Protein AF-0000000076569871 (afdb_homodimer)

Foldseek 3Di:
DQVVVQVVVLVVPPALDQKTKGKDKFKFDPRHTFFADPDLVSLLVLCVVLAQHKIKMKMKMKMFGADSVPRHTDDIDIDMFMKMWGFYHDDSVVSSVLSVVVQLGRDGSRADCVPPSVVRTPDMDGQSVRNVIDRPVVVVVVVCVVVVVVVVVVVVPVVPPPD/DQVVVQVVVLVVPPQLDQKTKGKDKFKFDPRHTFAADPDLVSLLVLCVSLAQHKIKMKMKMKMFGADSVPRDTDDIDIDMFMKMWGFYHDDSVVSSVQSVVVQLGRDGSRADCVPPSVVRTPDMDGQSVRNVIDRVVVVVVVVCVVVVVVVVVVVVPVVPPPD

Radius of gyration: 24.51 Å; Cα contacts (8 Å, |Δi|>4): 609; chains: 2; bounding box: 49×98×51 Å

Solvent-accessible surface area (backbone atoms only — not comparable to full-atom values): 17259 Å² total; per-residue (Å²): 112,24,66,61,53,36,56,63,57,54,73,71,55,75,63,75,48,50,66,46,76,18,59,45,65,48,36,32,50,93,88,36,76,39,57,53,33,88,48,69,68,48,28,51,53,44,41,59,67,42,48,52,32,66,36,36,27,39,21,34,37,22,37,40,30,28,35,53,90,75,63,42,80,72,48,76,52,73,53,76,46,66,20,38,39,30,33,36,74,71,56,69,67,58,53,50,54,52,53,69,69,50,57,21,60,81,18,52,56,30,38,33,78,87,51,76,38,38,55,47,37,51,27,34,42,28,31,71,43,25,64,72,42,49,46,54,30,65,50,48,52,56,51,46,56,50,49,52,45,48,55,56,55,56,60,62,63,67,67,58,68,78,110,112,24,68,60,55,36,57,64,58,53,72,70,52,76,62,75,49,50,66,46,77,18,59,44,67,50,36,31,49,94,89,36,76,40,55,53,34,88,47,68,68,47,29,51,53,43,42,59,67,42,46,53,33,68,35,38,28,39,21,35,36,24,39,40,30,27,35,53,88,74,63,41,82,71,49,77,51,72,54,72,47,67,20,38,40,30,32,36,74,70,56,70,65,57,53,49,54,50,53,70,70,51,56,21,60,81,18,52,56,29,39,33,79,87,52,76,39,39,57,47,38,52,27,35,41,28,32,73,43,25,64,74,44,48,46,52,30,64,50,46,53,57,50,46,57,49,48,50,46,48,54,57,55,56,59,64,64,67,67,58,71,77,108

Organism: Mesocestoides corti (NCBI:txid53468)

pLDDT: mean 82.93, std 22.39, range [22.95, 98.75]

Sequence (326 aa):
MAKLKSEGALKRLCNPTDLVITADTIISFEGKIMGKPKHRANALATLYKLNGRKHDVFTGVGLAWLDPSTNNLLAYDSFVERTTVHMGKFDERLIEAYVNTEEPMGKAGSYDYQGIGMSLIERIEGDYFNALGLPVFRLCQYVCRRRCLSLVGHNNSSKRQLNMAKLKSEGALKRLCNPTDLVITADTIISFEGKIMGKPKHRANALATLYKLNGRKHDVFTGVGLAWLDPSTNNLLAYDSFVERTTVHMGKFDERLIEAYVNTEEPMGKAGSYDYQGIGMSLIERIEGDYFNALGLPVFRLCQYVCRRRCLSLVGHNNSSKRQLN

Nearest PDB structures (foldseek):
  6xi5-assembly1_B  TM=8.218E-01  e=7.754E-16  Homo sapiens
  4oo0-assembly1_B  TM=8.499E-01  e=1.803E-14  Burkholderia cenocepacia J2315
  2p5x-assembly2_B  TM=8.279E-01  e=8.767E-15  Homo sapiens
  4heb-assembly1_B  TM=8.616E-01  e=2.853E-14  Bacillus subtilis
  4p0e-assembly1_A  TM=8.771E-01  e=9.282E-14  Escherichia coli K-12

InterPro domains:
  IPR003697 Nucleoside triphosphate pyrophosphatase Maf-like protein [MF_00528] (1-148)
  IPR003697 Nucleoside triphosphate pyrophosphatase Maf-like protein [PF02545] (1-143)
  IPR003697 Nucleoside triphosphate pyrophosphatase Maf-like protein [PIRSF006305] (3-144)
  IPR003697 Nucleoside triphosphate pyrophosphatase Maf-like protein [PTHR43213] (9-142)
  IPR003697 Nucleoside triphosphate pyrophosphatase Maf-like protein [cd00555] (1-142)
  IPR029001 Inosine triphosphate pyrophosphatase-like [G3DSA:3.90.950.10] (1-145)
  IPR029001 Inosine triphosphate pyrophosphatase-like [SSF52972] (2-143)

Secondary structure (DSSP, 8-state):
-HHHHHHHHHHT--S--SEEEEEEEEEEETTEEE---SSHHHHHHHHHHHTT-EEEEEEEEEEEEE-TTT--EEEEEEEEEEEEEEEPP--HHHHHHHHHTTTTTT-GGGS-TTSGGGGGEEEEEE-HHHHHT--HHHHHHHHHHHHHHHHHHHHHHTTSTT-/-HHHHHHHHHHT--S--SEEEEEEEEEEETTEEE---SSHHHHHHHHHHHTT-EEEEEEEEEEEEE-TTT--EEEEEEEEEEEEEEEPP--HHHHHHHHHTTTTTT-GGGS-TTSGGGGGEEEEEE-HHHHHT--HHHHHHHHHHHHHHHHHHHHHHTTSTT-

Structure (mmCIF, N/CA/C/O backbone):
data_AF-0000000076569871-model_v1
#
loop_
_entity.id
_entity.type
_entity.pdbx_description
1 polymer 'Maf-like protein'
#
loop_
_atom_site.group_PDB
_atom_site.id
_atom_site.type_symbol
_atom_site.label_atom_id
_atom_site.label_alt_id
_atom_site.label_comp_id
_atom_site.label_asym_id
_atom_site.label_entity_id
_atom_site.label_seq_id
_atom_site.pdbx_PDB_ins_code
_atom_site.Cartn_x
_atom_site.Cartn_y
_atom_site.Cartn_z
_atom_site.occupancy
_atom_site.B_iso_or_equiv
_atom_site.auth_seq_id
_atom_site.auth_comp_id
_atom_site.auth_asym_id
_atom_site.auth_atom_id
_atom_site.pdbx_PDB_model_num
ATOM 1 N N . MET A 1 1 ? 17.266 9.195 16.328 1 26.33 1 MET A N 1
ATOM 2 C CA . MET A 1 1 ? 17.828 8.961 15.008 1 26.33 1 MET A CA 1
ATOM 3 C C . MET A 1 1 ? 17.203 9.906 13.984 1 26.33 1 MET A C 1
ATOM 5 O O . MET A 1 1 ? 17.891 10.375 13.07 1 26.33 1 MET A O 1
ATOM 9 N N . ALA A 1 2 ? 15.859 10.148 14.117 1 34.59 2 ALA A N 1
ATOM 10 C CA . ALA A 1 2 ? 15.203 11.086 13.211 1 34.59 2 ALA A CA 1
ATOM 11 C C . ALA A 1 2 ? 15.711 12.508 13.445 1 34.59 2 ALA A C 1
ATOM 13 O O . ALA A 1 2 ? 15.852 13.289 12.5 1 34.59 2 ALA A O 1
ATOM 14 N N . LYS A 1 3 ? 15.969 12.836 14.656 1 36.09 3 LYS A N 1
ATOM 15 C CA . LYS A 1 3 ? 16.469 14.172 14.969 1 36.09 3 LYS A CA 1
ATOM 16 C C . LYS A 1 3 ? 17.781 14.453 14.25 1 36.09 3 LYS A C 1
ATOM 18 O O . LYS A 1 3 ? 17.984 15.555 13.734 1 36.09 3 LYS A O 1
ATOM 23 N N . LEU A 1 4 ? 18.531 13.477 14.344 1 31.52 4 LEU A N 1
ATOM 24 C CA . LEU A 1 4 ? 19.891 13.703 13.875 1 31.52 4 LEU A CA 1
ATOM 25 C C . LEU A 1 4 ? 19.938 13.852 12.359 1 31.52 4 LEU A C 1
ATOM 27 O O . LEU A 1 4 ? 20.672 14.688 11.836 1 31.52 4 LEU A O 1
ATOM 31 N N . LYS A 1 5 ? 19.141 13.117 11.703 1 37.25 5 LYS A N 1
ATOM 32 C CA . LYS A 1 5 ? 19.219 13.227 10.25 1 37.25 5 LYS A CA 1
ATOM 33 C C . LYS A 1 5 ? 18.625 14.547 9.766 1 37.25 5 LYS A C 1
ATOM 35 O O . LYS A 1 5 ? 19.016 15.062 8.719 1 37.25 5 LYS A O 1
ATOM 40 N N . SER A 1 6 ? 17.844 15.172 10.539 1 39.94 6 SER A N 1
ATOM 41 C CA . SER A 1 6 ? 17.266 16.453 10.148 1 39.94 6 SER A CA 1
ATOM 42 C C . SER A 1 6 ? 18.328 17.562 10.156 1 39.94 6 SER A C 1
ATOM 44 O O . SER A 1 6 ? 18.281 18.469 9.328 1 39.94 6 SER A O 1
ATOM 46 N N . GLU A 1 7 ? 19.203 17.406 10.992 1 40.66 7 GLU A N 1
ATOM 47 C CA . GLU A 1 7 ? 20.188 18.484 11.062 1 40.66 7 GLU A CA 1
ATOM 48 C C . GLU A 1 7 ? 21.016 18.562 9.773 1 40.66 7 GLU A C 1
ATOM 50 O O . GLU A 1 7 ? 21.344 19.656 9.305 1 40.66 7 GLU A O 1
ATOM 55 N N . GLY A 1 8 ? 21.359 17.484 9.32 1 39.03 8 GLY A N 1
ATOM 56 C CA . GLY A 1 8 ? 22.203 17.5 8.133 1 39.03 8 GLY A CA 1
ATOM 57 C C . GLY A 1 8 ? 21.5 18.062 6.914 1 39.03 8 GLY A C 1
ATOM 58 O O . GLY A 1 8 ? 22.141 18.703 6.07 1 39.03 8 GLY A O 1
ATOM 59 N N . ALA A 1 9 ? 20.312 17.75 6.77 1 41.56 9 ALA A N 1
ATOM 60 C CA . ALA A 1 9 ? 19.562 18.266 5.625 1 41.56 9 ALA A CA 1
ATOM 61 C C . ALA A 1 9 ? 19.406 19.766 5.699 1 41.56 9 ALA A C 1
ATOM 63 O O . ALA A 1 9 ? 19.359 20.453 4.668 1 41.56 9 ALA A O 1
ATOM 64 N N . LEU A 1 10 ? 19.422 20.328 6.797 1 41.44 10 LEU A N 1
ATOM 65 C CA . LEU A 1 10 ? 19.266 21.766 6.977 1 41.44 10 LEU A CA 1
ATOM 66 C C . LEU A 1 10 ? 20.422 22.516 6.332 1 41.44 10 LEU A C 1
ATOM 68 O O . LEU A 1 10 ? 20.219 23.594 5.754 1 41.44 10 LEU A O 1
ATOM 72 N N . LYS A 1 11 ? 21.516 22.094 6.5 1 41.28 11 LYS A N 1
ATOM 73 C CA . LYS A 1 11 ? 22.609 22.922 6.02 1 41.28 11 LYS A CA 1
ATOM 74 C C . LYS A 1 11 ? 22.5 23.172 4.516 1 41.28 11 LYS A C 1
ATOM 76 O O . LYS A 1 11 ? 22.984 24.188 4.012 1 41.28 11 LYS A O 1
ATOM 81 N N . ARG A 1 12 ? 22.141 22.25 3.852 1 38.97 12 ARG A N 1
ATOM 82 C CA . ARG A 1 12 ? 22.281 22.438 2.41 1 38.97 12 ARG A CA 1
ATOM 83 C C . ARG A 1 12 ? 21.047 23.156 1.843 1 38.97 12 ARG A C 1
ATOM 85 O O . ARG A 1 12 ? 20.922 23.281 0.625 1 38.97 12 ARG A O 1
ATOM 92 N N . LEU A 1 13 ? 20.094 23.422 2.631 1 46.25 13 LEU A N 1
ATOM 93 C CA . LEU A 1 13 ? 18.859 24 2.092 1 46.25 13 LEU A CA 1
ATOM 94 C C . LEU A 1 13 ? 19.094 25.438 1.653 1 46.25 13 LEU A C 1
ATOM 96 O O . LEU A 1 13 ? 19.312 26.312 2.488 1 46.25 13 LEU A O 1
ATOM 100 N N . CYS A 1 14 ? 19.594 25.688 0.615 1 39.72 14 CYS A N 1
ATOM 101 C CA . CYS A 1 14 ? 19.797 27.031 0.06 1 39.72 14 CYS A CA 1
ATOM 102 C C . CYS A 1 14 ? 18.484 27.797 0.031 1 39.72 14 CYS A C 1
ATOM 104 O O . CYS A 1 14 ? 18.484 29.031 -0.008 1 39.72 14 CYS A O 1
ATOM 106 N N . ASN A 1 15 ? 17.406 27.328 -0.609 1 49.09 15 ASN A N 1
ATOM 107 C CA . ASN A 1 15 ? 16.219 28.156 -0.775 1 49.09 15 ASN A CA 1
ATOM 108 C C . ASN A 1 15 ? 15.367 28.172 0.493 1 49.09 15 ASN A C 1
ATOM 110 O O . ASN A 1 15 ? 15.438 27.25 1.309 1 49.09 15 ASN A O 1
ATOM 114 N N . PRO A 1 16 ? 14.781 29.359 0.893 1 53.22 16 PRO A N 1
ATOM 115 C CA . PRO A 1 16 ? 13.977 29.484 2.109 1 53.22 16 PRO A CA 1
ATOM 116 C C . PRO A 1 16 ? 13.102 28.266 2.373 1 53.22 16 PRO A C 1
ATOM 118 O O . PRO A 1 16 ? 12.312 27.875 1.51 1 53.22 16 PRO A O 1
ATOM 121 N N . THR A 1 17 ? 13.578 27.328 3.033 1 64.69 17 THR A N 1
ATOM 122 C CA . THR A 1 17 ? 12.883 26.109 3.418 1 64.69 17 THR A CA 1
ATOM 123 C C . THR A 1 17 ? 12.094 26.328 4.711 1 64.69 17 THR A C 1
ATOM 125 O O . THR A 1 17 ? 12.641 26.828 5.695 1 64.69 17 THR A O 1
ATOM 128 N N . ASP A 1 18 ? 10.812 26.172 4.734 1 83.75 18 ASP A N 1
ATOM 129 C CA . ASP A 1 18 ? 10.008 26.391 5.934 1 83.75 18 ASP A CA 1
ATOM 130 C C . ASP A 1 18 ? 9.805 25.078 6.695 1 83.75 18 ASP A C 1
ATOM 132 O O . ASP A 1 18 ? 9.398 25.078 7.859 1 83.75 18 ASP A O 1
ATOM 136 N N . LEU A 1 19 ? 10.25 23.984 6.098 1 89.5 19 LEU A N 1
ATOM 137 C CA . LEU A 1 19 ? 10.031 22.688 6.746 1 89.5 19 LEU A CA 1
ATOM 138 C C . LEU A 1 19 ? 11.094 21.688 6.316 1 89.5 19 LEU A C 1
ATOM 140 O O . LEU A 1 19 ? 11.391 21.562 5.125 1 89.5 19 LEU A O 1
ATOM 144 N N . VAL A 1 20 ? 11.766 21.094 7.242 1 90.25 20 VAL A N 1
ATOM 145 C CA . VAL A 1 20 ? 12.68 20 6.984 1 90.25 20 VAL A CA 1
ATOM 146 C C . VAL A 1 20 ? 12.117 18.703 7.566 1 90.25 20 VAL A C 1
ATOM 148 O O . VAL A 1 20 ? 11.773 18.641 8.75 1 90.25 20 VAL A O 1
ATOM 151 N N . ILE A 1 21 ? 12.031 17.703 6.723 1 94.31 21 ILE A N 1
ATOM 152 C CA . ILE A 1 21 ? 11.5 16.406 7.117 1 94.31 21 ILE A CA 1
ATOM 153 C C . ILE A 1 21 ? 12.617 15.367 7.105 1 94.31 21 ILE A C 1
ATOM 155 O O . ILE A 1 21 ? 13.375 15.266 6.133 1 94.31 21 ILE A O 1
ATOM 159 N N . THR A 1 22 ? 12.82 14.633 8.164 1 96.06 22 THR A N 1
ATOM 160 C CA . THR A 1 22 ? 13.727 13.492 8.242 1 96.06 22 THR A CA 1
ATOM 161 C C . THR A 1 22 ? 12.961 12.219 8.578 1 96.06 22 THR A C 1
ATOM 163 O O . THR A 1 22 ? 11.914 12.266 9.219 1 96.06 22 THR A O 1
ATOM 166 N N . ALA A 1 23 ? 13.445 11.172 8.031 1 96.62 23 ALA A N 1
ATOM 167 C CA . ALA A 1 23 ? 12.789 9.891 8.281 1 96.62 23 ALA A CA 1
ATOM 168 C C . ALA A 1 23 ? 13.805 8.758 8.344 1 96.62 23 ALA A C 1
ATOM 170 O O . ALA A 1 23 ? 14.82 8.781 7.645 1 96.62 23 ALA A O 1
ATOM 171 N N . ASP A 1 24 ? 13.625 7.801 9.227 1 96.38 24 ASP A N 1
ATOM 172 C CA . ASP A 1 24 ? 14.383 6.566 9.375 1 96.38 24 ASP A CA 1
ATOM 173 C C . ASP A 1 24 ? 13.461 5.371 9.586 1 96.38 24 ASP A C 1
ATOM 175 O O . ASP A 1 24 ? 12.508 5.445 10.367 1 96.38 24 ASP A O 1
ATOM 179 N N . THR A 1 25 ? 13.742 4.32 8.836 1 96.62 25 THR A N 1
ATOM 180 C CA . THR A 1 25 ? 12.852 3.168 8.867 1 96.62 25 THR A CA 1
ATOM 181 C C . THR A 1 25 ? 13.578 1.932 9.383 1 96.62 25 THR A C 1
ATOM 183 O O . THR A 1 25 ? 14.742 1.709 9.055 1 96.62 25 THR A O 1
ATOM 186 N N . ILE A 1 26 ? 12.906 1.142 10.188 1 96.69 26 ILE A N 1
ATOM 187 C CA . ILE A 1 26 ? 13.461 -0.119 10.672 1 96.69 26 ILE A CA 1
ATOM 188 C C . ILE A 1 26 ? 12.422 -1.23 10.516 1 96.69 26 ILE A C 1
ATOM 190 O O . ILE A 1 26 ? 11.219 -0.964 10.469 1 96.69 26 ILE A O 1
ATOM 194 N N . ILE A 1 27 ? 12.891 -2.467 10.398 1 97.56 27 ILE A N 1
ATOM 195 C CA . ILE A 1 27 ? 12.047 -3.658 10.391 1 97.56 27 ILE A CA 1
ATOM 196 C C . ILE A 1 27 ? 12.234 -4.441 11.688 1 97.56 27 ILE A C 1
ATOM 198 O O . ILE A 1 27 ? 13.367 -4.633 12.141 1 97.56 27 ILE A O 1
ATOM 202 N N . SER A 1 28 ? 11.141 -4.75 12.312 1 98.12 28 SER A N 1
ATOM 203 C CA . SER A 1 28 ? 11.172 -5.48 13.578 1 98.12 28 SER A CA 1
ATOM 204 C C . SER A 1 28 ? 10.422 -6.805 13.469 1 98.12 28 SER A C 1
ATOM 206 O O . SER A 1 28 ? 9.289 -6.844 12.984 1 98.12 28 SER A O 1
ATOM 208 N N . PHE A 1 29 ? 11.016 -7.863 13.914 1 97.94 29 PHE A N 1
ATOM 209 C CA . PHE A 1 29 ? 10.422 -9.195 13.984 1 97.94 29 PHE A CA 1
ATOM 210 C C . PHE A 1 29 ? 10.508 -9.75 15.398 1 97.94 29 PHE A C 1
ATOM 212 O O . PHE A 1 29 ? 11.602 -9.969 15.914 1 97.94 29 PHE A O 1
ATOM 219 N N . GLU A 1 30 ? 9.328 -9.898 15.992 1 96.06 30 GLU A N 1
ATOM 220 C CA . GLU A 1 30 ? 9.258 -10.414 17.359 1 96.06 30 GLU A CA 1
ATOM 221 C C . GLU A 1 30 ? 10.109 -9.578 18.312 1 96.06 30 GLU A C 1
ATOM 223 O O . GLU A 1 30 ? 10.875 -10.125 19.094 1 96.06 30 GLU A O 1
ATOM 228 N N . GLY A 1 31 ? 10.023 -8.32 18.078 1 94.88 31 GLY A N 1
ATOM 229 C CA . GLY A 1 31 ? 10.648 -7.383 19 1 94.88 31 GLY A CA 1
ATOM 230 C C . GLY A 1 31 ? 12.109 -7.129 18.688 1 94.88 31 GLY A C 1
ATOM 231 O O . GLY A 1 31 ? 12.766 -6.34 19.375 1 94.88 31 GLY A O 1
ATOM 232 N N . LYS A 1 32 ? 12.617 -7.75 17.703 1 96 32 LYS A N 1
ATOM 233 C CA . LYS A 1 32 ? 14.016 -7.57 17.344 1 96 32 LYS A CA 1
ATOM 234 C C . LYS A 1 32 ? 14.148 -6.875 15.984 1 96 32 LYS A C 1
ATOM 236 O O . LYS A 1 32 ? 13.422 -7.203 15.047 1 96 32 LYS A O 1
ATOM 241 N N . ILE A 1 33 ? 15.141 -6.012 15.914 1 96.75 33 ILE A N 1
ATOM 242 C CA . ILE A 1 33 ? 15.375 -5.273 14.672 1 96.75 33 ILE A CA 1
ATOM 243 C C . ILE A 1 33 ? 16.047 -6.18 13.656 1 96.75 33 ILE A C 1
ATOM 245 O O . ILE A 1 33 ? 17 -6.891 13.984 1 96.75 33 ILE A O 1
ATOM 249 N N . MET A 1 34 ? 15.555 -6.18 12.445 1 96.31 34 MET A N 1
ATOM 250 C CA . MET A 1 34 ? 16.156 -6.922 11.352 1 96.31 34 MET A CA 1
ATOM 251 C C . MET A 1 34 ? 17.094 -6.027 10.531 1 96.31 34 MET A C 1
ATOM 253 O O . MET A 1 34 ? 16.688 -4.953 10.086 1 96.31 34 MET A O 1
ATOM 257 N N . GLY A 1 35 ? 18.266 -6.434 10.367 1 94.88 35 GLY A N 1
ATOM 258 C CA . GLY A 1 35 ? 19.219 -5.664 9.578 1 94.88 35 GLY A CA 1
ATOM 259 C C . GLY A 1 35 ? 19.312 -6.137 8.141 1 94.88 35 GLY A C 1
ATOM 260 O O . GLY A 1 35 ? 18.375 -6.73 7.609 1 94.88 35 GLY A O 1
ATOM 261 N N . LYS A 1 36 ? 20.359 -5.727 7.582 1 95.5 36 LYS A N 1
ATOM 262 C CA . LYS A 1 36 ? 20.688 -6.105 6.211 1 95.5 36 LYS A CA 1
ATOM 263 C C . LYS A 1 36 ? 21.516 -7.383 6.172 1 95.5 36 LYS A C 1
ATOM 265 O O . LYS A 1 36 ? 22.391 -7.594 7.02 1 95.5 36 LYS A O 1
ATOM 270 N N . PRO A 1 37 ? 21.172 -8.188 5.234 1 95.94 37 PRO A N 1
ATOM 271 C CA . PRO A 1 37 ? 21.953 -9.422 5.164 1 95.94 37 PRO A CA 1
ATOM 272 C C . PRO A 1 37 ? 23.406 -9.172 4.75 1 95.94 37 PRO A C 1
ATOM 274 O O . PRO A 1 37 ? 23.672 -8.312 3.912 1 95.94 37 PRO A O 1
ATOM 277 N N . LYS A 1 38 ? 24.328 -9.922 5.324 1 93.62 38 LYS A N 1
ATOM 278 C CA . LYS A 1 38 ? 25.75 -9.805 5.004 1 93.62 38 LYS A CA 1
ATOM 279 C C . LYS A 1 38 ? 26.094 -10.641 3.779 1 93.62 38 LYS A C 1
ATOM 281 O O . LYS A 1 38 ? 26.984 -10.273 3 1 93.62 38 LYS A O 1
ATOM 286 N N . HIS A 1 39 ? 25.5 -11.773 3.686 1 94.19 39 HIS A N 1
ATOM 287 C CA . HIS A 1 39 ? 25.688 -12.695 2.568 1 94.19 39 HIS A CA 1
ATOM 288 C C . HIS A 1 39 ? 24.422 -13.477 2.264 1 94.19 39 HIS A C 1
ATOM 290 O O . HIS A 1 39 ? 23.406 -13.289 2.928 1 94.19 39 HIS A O 1
ATOM 296 N N . ARG A 1 40 ? 24.484 -14.227 1.346 1 95.19 40 ARG A N 1
ATOM 297 C CA . ARG A 1 40 ? 23.344 -14.961 0.81 1 95.19 40 ARG A CA 1
ATOM 298 C C . ARG A 1 40 ? 22.703 -15.82 1.887 1 95.19 40 ARG A C 1
ATOM 300 O O . ARG A 1 40 ? 21.469 -15.875 1.988 1 95.19 40 ARG A O 1
ATOM 307 N N . ALA A 1 41 ? 23.422 -16.484 2.619 1 96.12 41 ALA A N 1
ATOM 308 C CA . ALA A 1 41 ? 22.922 -17.375 3.658 1 96.12 41 ALA A CA 1
ATOM 309 C C . ALA A 1 41 ? 22.094 -16.609 4.688 1 96.12 41 ALA A C 1
ATOM 311 O O . ALA A 1 41 ? 21.094 -17.109 5.188 1 96.12 41 ALA A O 1
ATOM 312 N N . ASN A 1 42 ? 22.562 -15.43 4.984 1 96.62 42 ASN A N 1
ATOM 313 C CA . ASN A 1 42 ? 21.828 -14.578 5.91 1 96.62 42 ASN A CA 1
ATOM 314 C C . ASN A 1 42 ? 20.469 -14.18 5.34 1 96.62 42 ASN A C 1
ATOM 316 O O . ASN A 1 42 ? 19.469 -14.133 6.066 1 96.62 42 ASN A O 1
ATOM 320 N N . ALA A 1 43 ? 20.5 -13.852 4.094 1 97 43 ALA A N 1
ATOM 321 C CA . ALA A 1 43 ? 19.25 -13.477 3.428 1 97 43 ALA A CA 1
ATOM 322 C C . ALA A 1 43 ? 18.25 -14.625 3.48 1 97 43 ALA A C 1
ATOM 324 O O . ALA A 1 43 ? 17.078 -14.406 3.805 1 97 43 ALA A O 1
ATOM 325 N N . LEU A 1 44 ? 18.719 -15.828 3.174 1 97.25 44 LEU A N 1
ATOM 326 C CA . LEU A 1 44 ? 17.875 -17.016 3.219 1 97.25 44 LEU A CA 1
ATOM 327 C C . LEU A 1 44 ? 17.312 -17.234 4.621 1 97.25 44 LEU A C 1
ATOM 329 O O . LEU A 1 44 ? 16.109 -17.422 4.785 1 97.25 44 LEU A O 1
ATOM 333 N N . ALA A 1 45 ? 18.156 -17.188 5.555 1 96.69 45 ALA A N 1
ATOM 334 C CA . ALA A 1 45 ? 17.734 -17.406 6.938 1 96.69 45 ALA A CA 1
ATOM 335 C C . ALA A 1 45 ? 16.672 -16.391 7.352 1 96.69 45 ALA A C 1
ATOM 337 O O . ALA A 1 45 ? 15.688 -16.766 8.008 1 96.69 45 ALA A O 1
ATOM 338 N N . THR A 1 46 ? 16.906 -15.172 7 1 97.12 46 THR A N 1
ATOM 339 C CA . THR A 1 46 ? 15.961 -14.117 7.324 1 97.12 46 THR A CA 1
ATOM 340 C C . THR A 1 46 ? 14.609 -14.383 6.676 1 97.12 46 THR A C 1
ATOM 342 O O . THR A 1 46 ? 13.57 -14.32 7.34 1 97.12 46 THR A O 1
ATOM 345 N N . LEU A 1 47 ? 14.609 -14.695 5.453 1 97.12 47 LEU A N 1
ATOM 346 C CA . LEU A 1 47 ? 13.367 -14.914 4.715 1 97.12 47 LEU A CA 1
ATOM 347 C C . LEU A 1 47 ? 12.656 -16.172 5.211 1 97.12 47 LEU A C 1
ATOM 349 O O . LEU A 1 47 ? 11.422 -16.219 5.223 1 97.12 47 LEU A O 1
ATOM 353 N N . TYR A 1 48 ? 13.406 -17.125 5.637 1 96.81 48 TYR A N 1
ATOM 354 C CA . TYR A 1 48 ? 12.797 -18.297 6.242 1 96.81 48 TYR A CA 1
ATOM 355 C C . TYR A 1 48 ? 12.078 -17.938 7.535 1 96.81 48 TYR A C 1
ATOM 357 O O . TYR A 1 48 ? 10.992 -18.453 7.809 1 96.81 48 TYR A O 1
ATOM 365 N N . LYS A 1 49 ? 12.656 -17.109 8.242 1 96.12 49 LYS A N 1
ATOM 366 C CA . LYS A 1 49 ? 12.055 -16.672 9.492 1 96.12 49 LYS A CA 1
ATOM 367 C C . LYS A 1 49 ? 10.758 -15.906 9.234 1 96.12 49 LYS A C 1
ATOM 369 O O . LYS A 1 49 ? 9.789 -16.062 9.984 1 96.12 49 LYS A O 1
ATOM 374 N N . LEU A 1 50 ? 10.773 -15.133 8.227 1 97.06 50 LEU A N 1
ATOM 375 C CA . LEU A 1 50 ? 9.633 -14.273 7.926 1 97.06 50 LEU A CA 1
ATOM 376 C C . LEU A 1 50 ? 8.555 -15.039 7.176 1 97.06 50 LEU A C 1
ATOM 378 O O . LEU A 1 50 ? 7.41 -14.586 7.086 1 97.06 50 LEU A O 1
ATOM 382 N N . ASN A 1 51 ? 8.906 -16.188 6.68 1 97.44 51 ASN A N 1
ATOM 383 C CA . ASN A 1 51 ? 8.047 -16.969 5.793 1 97.44 51 ASN A CA 1
ATOM 384 C C . ASN A 1 51 ? 6.734 -17.344 6.477 1 97.44 51 ASN A C 1
ATOM 386 O O . ASN A 1 51 ? 6.734 -18.062 7.469 1 97.44 51 ASN A O 1
ATOM 390 N N . GLY A 1 52 ? 5.613 -16.812 5.895 1 97.69 52 GLY A N 1
ATOM 391 C CA . GLY A 1 52 ? 4.293 -17.125 6.418 1 97.69 52 GLY A CA 1
ATOM 392 C C . GLY A 1 52 ? 3.988 -16.422 7.727 1 97.69 52 GLY A C 1
ATOM 393 O O . GLY A 1 52 ? 3.051 -16.797 8.438 1 97.69 52 GLY A O 1
ATOM 394 N N . ARG A 1 53 ? 4.707 -15.438 8.094 1 98.19 53 ARG A N 1
ATOM 395 C CA . ARG A 1 53 ? 4.555 -14.758 9.375 1 98.19 53 ARG A CA 1
ATOM 396 C C . ARG A 1 53 ? 4.438 -13.25 9.188 1 98.19 53 ARG A C 1
ATOM 398 O O . ARG A 1 53 ? 4.492 -12.75 8.055 1 98.19 53 ARG A O 1
ATOM 405 N N . LYS A 1 54 ? 4.191 -12.586 10.234 1 98.5 54 LYS A N 1
ATOM 406 C CA . LYS A 1 54 ? 4.074 -11.133 10.156 1 98.5 54 LYS A CA 1
ATOM 407 C C . LYS A 1 54 ? 5.25 -10.453 10.852 1 98.5 54 LYS A C 1
ATOM 409 O O . LYS A 1 54 ? 5.902 -11.047 11.711 1 98.5 54 LYS A O 1
ATOM 414 N N . HIS A 1 55 ? 5.562 -9.32 10.516 1 98.62 55 HIS A N 1
ATOM 415 C CA . HIS A 1 55 ? 6.547 -8.438 11.125 1 98.62 55 HIS A CA 1
ATOM 416 C C . HIS A 1 55 ? 6.133 -6.973 10.984 1 98.62 55 HIS A C 1
ATOM 418 O O . HIS A 1 55 ? 5.184 -6.66 10.258 1 98.62 55 HIS A O 1
ATOM 424 N N . ASP A 1 56 ? 6.852 -6.098 11.656 1 98.62 56 ASP A N 1
ATOM 425 C CA . ASP A 1 56 ? 6.449 -4.695 11.68 1 98.62 56 ASP A CA 1
ATOM 426 C C . ASP A 1 56 ? 7.527 -3.805 11.062 1 98.62 56 ASP A C 1
ATOM 428 O O . ASP A 1 56 ? 8.719 -4.051 11.242 1 98.62 56 ASP A O 1
ATOM 432 N N . VAL A 1 57 ? 7.105 -2.852 10.336 1 98.31 57 VAL A N 1
ATOM 433 C CA . VAL A 1 57 ? 7.965 -1.778 9.844 1 98.31 57 VAL A CA 1
ATOM 434 C C . VAL A 1 57 ? 7.633 -0.477 10.57 1 98.31 57 VAL A C 1
ATOM 436 O O . VAL A 1 57 ? 6.477 -0.049 10.594 1 98.31 57 VAL A O 1
ATOM 439 N N . PHE A 1 58 ? 8.633 0.149 11.172 1 98.31 58 PHE A N 1
ATOM 440 C CA . PHE A 1 58 ? 8.484 1.42 11.875 1 98.31 58 PHE A CA 1
ATOM 441 C C . PHE A 1 58 ? 9.258 2.523 11.164 1 98.31 58 PHE A C 1
ATOM 443 O O . PHE A 1 58 ? 10.398 2.324 10.758 1 98.31 58 PHE A O 1
ATOM 450 N N . THR A 1 59 ? 8.602 3.576 10.977 1 98 59 THR A N 1
ATOM 451 C CA . THR A 1 59 ? 9.289 4.762 10.477 1 98 59 THR A CA 1
ATOM 452 C C . THR A 1 59 ? 9.18 5.91 11.477 1 98 59 THR A C 1
ATOM 454 O O . THR A 1 59 ? 8.07 6.273 11.891 1 98 59 THR A O 1
ATOM 457 N N . GLY A 1 60 ? 10.281 6.375 11.914 1 98.25 60 GLY A N 1
ATOM 458 C CA . GLY A 1 60 ? 10.336 7.602 12.688 1 98.25 60 GLY A CA 1
ATOM 459 C C . GLY A 1 60 ? 10.508 8.844 11.828 1 98.25 60 GLY A C 1
ATOM 460 O O . GLY A 1 60 ? 11.344 8.875 10.93 1 98.25 60 GLY A O 1
ATOM 461 N N . VAL A 1 61 ? 9.703 9.867 12.055 1 97.81 61 VAL A N 1
ATOM 462 C CA . VAL A 1 61 ? 9.734 11.094 11.258 1 97.81 61 VAL A CA 1
ATOM 463 C C . VAL A 1 61 ? 9.984 12.289 12.164 1 97.81 61 VAL A C 1
ATOM 465 O O . VAL A 1 61 ? 9.406 12.391 13.25 1 97.81 61 VAL A O 1
ATOM 468 N N . GLY A 1 62 ? 10.859 13.102 11.766 1 97.19 62 GLY A N 1
ATOM 469 C CA . GLY A 1 62 ? 11.078 14.398 12.391 1 97.19 62 GLY A CA 1
ATOM 470 C C . GLY A 1 62 ? 10.719 15.562 11.492 1 97.19 62 GLY A C 1
ATOM 471 O O . GLY A 1 62 ? 10.977 15.523 10.289 1 97.19 62 GLY A O 1
ATOM 472 N N . LEU A 1 63 ? 10.102 16.594 12.062 1 93.94 63 LEU A N 1
ATOM 473 C CA . LEU A 1 63 ? 9.727 17.812 11.352 1 93.94 63 LEU A CA 1
ATOM 474 C C . LEU A 1 63 ? 10.328 19.047 12.016 1 93.94 63 LEU A C 1
ATOM 476 O O . LEU A 1 63 ? 9.945 19.406 13.133 1 93.94 63 LEU A O 1
ATOM 480 N N . ALA A 1 64 ? 11.188 19.609 11.305 1 92.81 64 ALA A N 1
ATOM 481 C CA . ALA A 1 64 ? 11.773 20.875 11.781 1 92.81 64 ALA A CA 1
ATOM 482 C C . ALA A 1 64 ? 11.164 22.062 11.047 1 92.81 64 ALA A C 1
ATOM 484 O O . ALA A 1 64 ? 11.367 22.234 9.844 1 92.81 64 ALA A O 1
ATOM 485 N N . TRP A 1 65 ? 10.438 22.844 11.797 1 90.06 65 TRP A N 1
ATOM 486 C CA . TRP A 1 65 ? 9.844 24.062 11.25 1 90.06 65 TRP A CA 1
ATOM 487 C C . TRP A 1 65 ? 10.789 25.25 11.383 1 90.06 65 TRP A C 1
ATOM 489 O O . TRP A 1 65 ? 11.203 25.594 12.492 1 90.06 65 TRP A O 1
ATOM 499 N N . LEU A 1 66 ? 11.016 25.844 10.211 1 87.75 66 LEU A N 1
ATOM 500 C CA . LEU A 1 66 ? 12.031 26.891 10.211 1 87.75 66 LEU A CA 1
ATOM 501 C C . LEU A 1 66 ? 11.414 28.25 9.859 1 87.75 66 LEU A C 1
ATOM 503 O O . LEU A 1 66 ? 10.406 28.312 9.148 1 87.75 66 LEU A O 1
ATOM 507 N N . ASP A 1 67 ? 11.961 29.281 10.453 1 86.94 67 ASP A N 1
ATOM 508 C CA . ASP A 1 67 ? 11.68 30.625 9.984 1 86.94 67 ASP A CA 1
ATOM 509 C C . ASP A 1 67 ? 12.281 30.875 8.602 1 86.94 67 ASP A C 1
ATOM 511 O O . ASP A 1 67 ? 13.5 30.797 8.43 1 86.94 67 ASP A O 1
ATOM 515 N N . PRO A 1 68 ? 11.461 31.156 7.719 1 81.06 68 PRO A N 1
ATOM 516 C CA . PRO A 1 68 ? 11.977 31.25 6.352 1 81.06 68 PRO A CA 1
ATOM 517 C C . PRO A 1 68 ? 12.992 32.375 6.191 1 81.06 68 PRO A C 1
ATOM 519 O O . PRO A 1 68 ? 13.852 32.312 5.301 1 81.06 68 PRO A O 1
ATOM 522 N N . SER A 1 69 ? 12.867 33.438 7.043 1 82.38 69 SER A N 1
ATOM 523 C CA . SER A 1 69 ? 13.734 34.594 6.926 1 82.38 69 SER A CA 1
ATOM 524 C C . SER A 1 69 ? 15.07 34.344 7.633 1 82.38 69 SER A C 1
ATOM 526 O O . SER A 1 69 ? 16.109 34.812 7.148 1 82.38 69 SER A O 1
ATOM 528 N N . THR A 1 70 ? 15.086 33.625 8.664 1 84.81 70 THR A N 1
ATOM 529 C CA . THR A 1 70 ? 16.281 33.5 9.492 1 84.81 70 THR A CA 1
ATOM 530 C C . THR A 1 70 ? 16.812 32.094 9.492 1 84.81 70 THR A C 1
ATOM 532 O O . THR A 1 70 ? 17.938 31.828 9.938 1 84.81 70 THR A O 1
ATOM 535 N N . ASN A 1 71 ? 15.953 31.141 9.07 1 82.12 71 ASN A N 1
ATOM 536 C CA . ASN A 1 71 ? 16.266 29.719 9.086 1 82.12 71 ASN A CA 1
ATOM 537 C C . ASN A 1 71 ? 16.406 29.188 10.516 1 82.12 71 ASN A C 1
ATOM 539 O O . ASN A 1 71 ? 17.016 28.141 10.734 1 82.12 71 ASN A O 1
ATOM 543 N N . ASN A 1 72 ? 15.977 29.969 11.406 1 89.31 72 ASN A N 1
ATOM 544 C CA . ASN A 1 72 ? 15.945 29.516 12.797 1 89.31 72 ASN A CA 1
ATOM 545 C C . ASN A 1 72 ? 14.828 28.5 13.023 1 89.31 72 ASN A C 1
ATOM 547 O O . ASN A 1 72 ? 13.766 28.594 12.398 1 89.31 72 ASN A O 1
ATOM 551 N N . LEU A 1 73 ? 15.141 27.609 13.977 1 91.12 73 LEU A N 1
ATOM 552 C CA . LEU A 1 73 ? 14.148 26.594 14.328 1 91.12 73 LEU A CA 1
ATOM 553 C C . LEU A 1 73 ? 12.992 27.219 15.094 1 91.12 73 LEU A C 1
ATOM 555 O O . LEU A 1 73 ? 13.195 27.859 16.125 1 91.12 73 LEU A O 1
ATOM 559 N N . LEU A 1 74 ? 11.812 27.078 14.539 1 90.31 74 LEU A N 1
ATOM 560 C CA . LEU A 1 74 ? 10.617 27.594 15.18 1 90.31 74 LEU A CA 1
ATOM 561 C C . LEU A 1 74 ? 9.953 26.531 16.047 1 90.31 74 LEU A C 1
ATOM 563 O O . LEU A 1 74 ? 9.461 26.844 17.141 1 90.31 74 LEU A O 1
ATOM 567 N N . ALA A 1 75 ? 9.922 25.375 15.617 1 92.75 75 ALA A N 1
ATOM 568 C CA . ALA A 1 75 ? 9.281 24.25 16.312 1 92.75 75 ALA A CA 1
ATOM 569 C C . ALA A 1 75 ? 9.781 22.922 15.773 1 92.75 75 ALA A C 1
ATOM 571 O O . ALA A 1 75 ? 10.344 22.844 14.672 1 92.75 75 ALA A O 1
ATOM 572 N N . TYR A 1 76 ? 9.695 21.859 16.609 1 94.75 76 TYR A N 1
ATOM 573 C CA . TYR A 1 76 ? 10.07 20.516 16.219 1 94.75 76 TYR A CA 1
ATOM 574 C C . TYR A 1 76 ? 8.992 19.5 16.625 1 94.75 76 TYR A C 1
ATOM 576 O O . TYR A 1 76 ? 8.547 19.5 17.766 1 94.75 76 TYR A O 1
ATOM 584 N N . ASP A 1 77 ? 8.516 18.781 15.672 1 95.81 77 ASP A N 1
ATOM 585 C CA . ASP A 1 77 ? 7.59 17.672 15.914 1 95.81 77 ASP A CA 1
ATOM 586 C C . ASP A 1 77 ? 8.211 16.344 15.5 1 95.81 77 ASP A C 1
ATOM 588 O O . ASP A 1 77 ? 9.164 16.297 14.719 1 95.81 77 ASP A O 1
ATOM 592 N N . SER A 1 78 ? 7.762 15.266 16.172 1 97.31 78 SER A N 1
ATOM 593 C CA . SER A 1 78 ? 8.188 13.93 15.75 1 97.31 78 SER A CA 1
ATOM 594 C C . SER A 1 78 ? 7.102 12.898 16.016 1 97.31 78 SER A C 1
ATOM 596 O O . SER A 1 78 ? 6.25 13.094 16.891 1 97.31 78 SER A O 1
ATOM 598 N N . PHE A 1 79 ? 7.121 11.906 15.242 1 98.19 79 PHE A N 1
ATOM 599 C CA . PHE A 1 79 ? 6.203 10.789 15.461 1 98.19 79 PHE A CA 1
ATOM 600 C C . PHE A 1 79 ? 6.766 9.5 14.875 1 98.19 79 PHE A C 1
ATOM 602 O O . PHE A 1 79 ? 7.75 9.531 14.133 1 98.19 79 PHE A O 1
ATOM 609 N N . VAL A 1 80 ? 6.25 8.398 15.352 1 98.5 80 VAL A N 1
ATOM 610 C CA . VAL A 1 80 ? 6.559 7.082 14.812 1 98.5 80 VAL A CA 1
ATOM 611 C C . VAL A 1 80 ? 5.285 6.438 14.266 1 98.5 80 VAL A C 1
ATOM 613 O O . VAL A 1 80 ? 4.215 6.562 14.859 1 98.5 80 VAL A O 1
ATOM 616 N N . GLU A 1 81 ? 5.402 5.852 13.102 1 98.56 81 GLU A N 1
ATOM 617 C CA . GLU A 1 81 ? 4.293 5.121 12.492 1 98.56 81 GLU A CA 1
ATOM 618 C C . GLU A 1 81 ? 4.645 3.652 12.281 1 98.56 81 GLU A C 1
ATOM 620 O O . GLU A 1 81 ? 5.793 3.322 11.984 1 98.56 81 GLU A O 1
ATOM 625 N N . ARG A 1 82 ? 3.635 2.793 12.422 1 98.56 82 ARG A N 1
ATOM 626 C CA . ARG A 1 82 ? 3.824 1.353 12.281 1 98.56 82 ARG A CA 1
ATOM 627 C C . ARG A 1 82 ? 2.971 0.795 11.148 1 98.56 82 ARG A C 1
ATOM 629 O O . ARG A 1 82 ? 1.808 1.175 10.992 1 98.56 82 ARG A O 1
ATOM 636 N N . THR A 1 83 ? 3.504 -0.045 10.336 1 98.5 83 THR A N 1
ATOM 637 C CA . THR A 1 83 ? 2.795 -0.89 9.383 1 98.5 83 THR A CA 1
ATOM 638 C C . THR A 1 83 ? 3.152 -2.359 9.594 1 98.5 83 THR A C 1
ATOM 640 O O . THR A 1 83 ? 4.332 -2.717 9.625 1 98.5 83 THR A O 1
ATOM 643 N N . THR A 1 84 ? 2.164 -3.182 9.727 1 98.75 84 THR A N 1
ATOM 644 C CA . THR A 1 84 ? 2.375 -4.621 9.844 1 98.75 84 THR A CA 1
ATOM 645 C C . THR A 1 84 ? 2.342 -5.285 8.469 1 98.75 84 THR A C 1
ATOM 647 O O . THR A 1 84 ? 1.416 -5.062 7.688 1 98.75 84 THR A O 1
ATOM 650 N N . VAL A 1 85 ? 3.334 -6.047 8.227 1 98.44 85 VAL A N 1
ATOM 651 C CA . VAL A 1 85 ? 3.471 -6.746 6.949 1 98.44 85 VAL A CA 1
ATOM 652 C C . VAL A 1 85 ? 3.264 -8.25 7.156 1 98.44 85 VAL A C 1
ATOM 654 O O . VAL A 1 85 ? 3.865 -8.844 8.055 1 98.44 85 VAL A O 1
ATOM 657 N N . HIS A 1 86 ? 2.402 -8.828 6.355 1 98.56 86 HIS A N 1
ATOM 658 C CA . HIS A 1 86 ? 2.191 -10.273 6.355 1 98.56 86 HIS A CA 1
ATOM 659 C C . HIS A 1 86 ? 2.852 -10.93 5.145 1 98.56 86 HIS A C 1
ATOM 661 O O . HIS A 1 86 ? 2.41 -10.734 4.012 1 98.56 86 HIS A O 1
ATOM 667 N N . MET A 1 87 ? 3.861 -11.703 5.488 1 98 87 MET A N 1
ATOM 668 C CA . MET A 1 87 ? 4.566 -12.422 4.434 1 98 87 MET A CA 1
ATOM 669 C C . MET A 1 87 ? 3.771 -13.648 3.984 1 98 87 MET A C 1
ATOM 671 O O . MET A 1 87 ? 3.207 -14.367 4.812 1 98 87 MET A O 1
ATOM 675 N N . GLY A 1 88 ? 3.791 -13.828 2.701 1 97.12 88 GLY A N 1
ATOM 676 C CA . GLY A 1 88 ? 3.193 -15.055 2.205 1 97.12 88 GLY A CA 1
ATOM 677 C C . GLY A 1 88 ? 3.945 -16.297 2.641 1 97.12 88 GLY A C 1
ATOM 678 O O . GLY A 1 88 ? 5.078 -16.219 3.115 1 97.12 88 GLY A O 1
ATOM 679 N N . LYS A 1 89 ? 3.256 -17.391 2.494 1 96.06 89 LYS A N 1
ATOM 680 C CA . LYS A 1 89 ? 3.904 -18.672 2.723 1 96.06 89 LYS A CA 1
ATOM 681 C C . LYS A 1 89 ? 4.465 -19.25 1.425 1 96.06 89 LYS A C 1
ATOM 683 O O . LYS A 1 89 ? 3.73 -19.422 0.45 1 96.06 89 LYS A O 1
ATOM 688 N N . PHE A 1 90 ? 5.746 -19.516 1.45 1 91.5 90 PHE A N 1
ATOM 689 C CA . PHE A 1 90 ? 6.414 -19.984 0.236 1 91.5 90 PHE A CA 1
ATOM 690 C C . PHE A 1 90 ? 7.234 -21.234 0.508 1 91.5 90 PHE A C 1
ATOM 692 O O . PHE A 1 90 ? 7.676 -21.453 1.637 1 91.5 90 PHE A O 1
ATOM 699 N N . ASP A 1 91 ? 7.398 -21.969 -0.531 1 90.12 91 ASP A N 1
ATOM 700 C CA . ASP A 1 91 ? 8.32 -23.094 -0.414 1 90.12 91 ASP A CA 1
ATOM 701 C C . ASP A 1 91 ? 9.766 -22.641 -0.573 1 90.12 91 ASP A C 1
ATOM 703 O O . ASP A 1 91 ? 10.031 -21.484 -0.875 1 90.12 91 ASP A O 1
ATOM 707 N N . GLU A 1 92 ? 10.633 -23.516 -0.292 1 91 92 GLU A N 1
ATOM 708 C CA . GLU A 1 92 ? 12.055 -23.188 -0.287 1 91 92 GLU A CA 1
ATOM 709 C C . GLU A 1 92 ? 12.523 -22.75 -1.669 1 91 92 GLU A C 1
ATOM 711 O O . GLU A 1 92 ? 13.375 -21.859 -1.787 1 91 92 GLU A O 1
ATOM 716 N N . ARG A 1 93 ? 12.016 -23.312 -2.641 1 87.62 93 ARG A N 1
ATOM 717 C CA . ARG A 1 93 ? 12.422 -23.016 -4.008 1 87.62 93 ARG A CA 1
ATOM 718 C C . ARG A 1 93 ? 12.141 -21.547 -4.363 1 87.62 93 ARG A C 1
ATOM 720 O O . ARG A 1 93 ? 12.977 -20.891 -4.98 1 87.62 93 ARG A O 1
ATOM 727 N N . LEU A 1 94 ? 11.023 -21.094 -4.027 1 89.25 94 LEU A N 1
ATOM 728 C CA . LEU A 1 94 ? 10.648 -19.719 -4.332 1 89.25 94 LEU A CA 1
ATOM 729 C C . LEU A 1 94 ? 11.523 -18.734 -3.561 1 89.25 94 LEU A C 1
ATOM 731 O O . LEU A 1 94 ? 11.938 -17.719 -4.105 1 89.25 94 LEU A O 1
ATOM 735 N N . ILE A 1 95 ? 11.781 -19.047 -2.334 1 93.75 95 ILE A N 1
ATOM 736 C CA . ILE A 1 95 ? 12.633 -18.203 -1.517 1 93.75 95 ILE A CA 1
ATOM 737 C C . ILE A 1 95 ? 14.031 -18.125 -2.131 1 93.75 95 ILE A C 1
ATOM 739 O O . ILE A 1 95 ? 14.609 -17.047 -2.25 1 93.75 95 ILE A O 1
ATOM 743 N N . GLU A 1 96 ? 14.508 -19.25 -2.52 1 93.19 96 GLU A N 1
ATOM 744 C CA . GLU A 1 96 ? 15.82 -19.312 -3.148 1 93.19 96 GLU A CA 1
ATOM 745 C C . GLU A 1 96 ? 15.844 -18.516 -4.453 1 93.19 96 GLU A C 1
ATOM 747 O O . GLU A 1 96 ? 16.812 -17.797 -4.734 1 93.19 96 GLU A O 1
ATOM 752 N N . ALA A 1 97 ? 14.82 -18.656 -5.207 1 90.19 97 ALA A N 1
ATOM 753 C CA . ALA A 1 97 ? 14.727 -17.922 -6.465 1 90.19 97 ALA A CA 1
ATOM 754 C C . ALA A 1 97 ? 14.781 -16.422 -6.227 1 90.19 97 ALA A C 1
ATOM 756 O O . ALA A 1 97 ? 15.445 -15.688 -6.969 1 90.19 97 ALA A O 1
ATOM 757 N N . TYR A 1 98 ? 1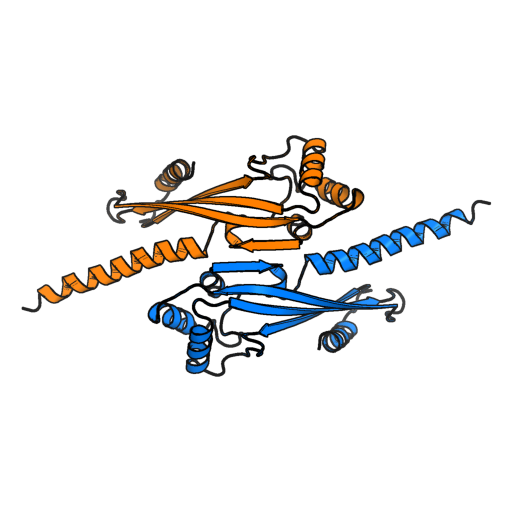4.117 -15.953 -5.227 1 93.19 98 TYR A N 1
ATOM 758 C CA . TYR A 1 98 ? 14.125 -14.531 -4.914 1 93.19 98 TYR A CA 1
ATOM 759 C C . TYR A 1 98 ? 15.508 -14.078 -4.48 1 93.19 98 TYR A C 1
ATOM 761 O O . TYR A 1 98 ? 16 -13.039 -4.934 1 93.19 98 TYR A O 1
ATOM 769 N N . VAL A 1 99 ? 16.141 -14.875 -3.619 1 95.5 99 VAL A N 1
ATOM 770 C CA . VAL A 1 99 ? 17.469 -14.516 -3.123 1 95.5 99 VAL A CA 1
ATOM 771 C C . VAL A 1 99 ? 18.453 -14.469 -4.285 1 95.5 99 VAL A C 1
ATOM 773 O O . VAL A 1 99 ? 19.359 -13.625 -4.305 1 95.5 99 VAL A O 1
ATOM 776 N N . ASN A 1 100 ? 18.203 -15.297 -5.25 1 93.44 100 ASN A N 1
ATOM 777 C CA . ASN A 1 100 ? 19.078 -15.375 -6.406 1 93.44 100 ASN A CA 1
ATOM 778 C C . ASN A 1 100 ? 18.984 -14.125 -7.277 1 93.44 100 ASN A C 1
ATOM 780 O O . ASN A 1 100 ? 19.859 -13.867 -8.102 1 93.44 100 ASN A O 1
ATOM 784 N N . THR A 1 101 ? 17.969 -13.375 -7.16 1 92.5 101 THR A N 1
ATOM 785 C CA . THR A 1 101 ? 17.859 -12.125 -7.898 1 92.5 101 THR A CA 1
ATOM 786 C C . THR A 1 101 ? 18.859 -11.094 -7.367 1 92.5 101 THR A C 1
ATOM 788 O O . THR A 1 101 ? 19.109 -10.078 -8.016 1 92.5 101 THR A O 1
ATOM 791 N N . GLU A 1 102 ? 19.312 -11.25 -6.102 1 94.5 102 GLU A N 1
ATOM 792 C CA . GLU A 1 102 ? 20.266 -10.391 -5.41 1 94.5 102 GLU A CA 1
ATOM 793 C C . GLU A 1 102 ? 19.578 -9.141 -4.859 1 94.5 102 GLU A C 1
ATOM 795 O O . GLU A 1 102 ? 20.219 -8.32 -4.195 1 94.5 102 GLU A O 1
ATOM 800 N N . GLU A 1 103 ? 18.312 -9.055 -5.016 1 92.38 103 GLU A N 1
ATOM 801 C CA . GLU A 1 103 ? 17.547 -7.91 -4.523 1 92.38 103 GLU A CA 1
ATOM 802 C C . GLU A 1 103 ? 17.609 -7.82 -3 1 92.38 103 GLU A C 1
ATOM 804 O O . GLU A 1 103 ? 17.625 -6.727 -2.436 1 92.38 103 GLU A O 1
ATOM 809 N N . PRO A 1 104 ? 17.625 -8.898 -2.332 1 94.56 104 PRO A N 1
ATOM 810 C CA . PRO A 1 104 ? 17.641 -8.859 -0.868 1 94.56 104 PRO A CA 1
ATOM 811 C C . PRO A 1 104 ? 18.891 -8.18 -0.315 1 94.56 104 PRO A C 1
ATOM 813 O O . PRO A 1 104 ? 18.875 -7.66 0.805 1 94.56 104 PRO A O 1
ATOM 816 N N . MET A 1 105 ? 19.953 -8.188 -1.115 1 95 105 MET A N 1
ATOM 817 C CA . MET A 1 105 ? 21.219 -7.637 -0.63 1 95 105 MET A CA 1
ATOM 818 C C . MET A 1 105 ? 21.094 -6.137 -0.383 1 95 105 MET A C 1
ATOM 820 O O . MET A 1 105 ? 20.578 -5.406 -1.223 1 95 105 MET A O 1
ATOM 824 N N . GLY A 1 106 ? 21.516 -5.676 0.84 1 93.19 106 GLY A N 1
ATOM 825 C CA . GLY A 1 106 ? 21.469 -4.266 1.196 1 93.19 106 GLY A CA 1
ATOM 826 C C . GLY A 1 106 ? 20.094 -3.82 1.655 1 93.19 106 GLY A C 1
ATOM 827 O O . GLY A 1 106 ? 19.844 -2.623 1.818 1 93.19 106 GLY A O 1
ATOM 828 N N . LYS A 1 107 ? 19.234 -4.777 1.912 1 94.38 107 LYS A N 1
ATOM 829 C CA . LYS A 1 107 ? 17.875 -4.445 2.354 1 94.38 107 LYS A CA 1
ATOM 830 C C . LYS A 1 107 ? 17.594 -5.027 3.734 1 94.38 107 LYS A C 1
ATOM 832 O O . LYS A 1 107 ? 17.766 -6.227 3.959 1 94.38 107 LYS A O 1
ATOM 837 N N . ALA A 1 108 ? 17.156 -4.172 4.574 1 94.06 108 ALA A N 1
ATOM 838 C CA . ALA A 1 108 ? 16.703 -4.68 5.863 1 94.06 108 ALA A CA 1
ATOM 839 C C . ALA A 1 108 ? 15.586 -5.707 5.691 1 94.06 108 ALA A C 1
ATOM 841 O O . ALA A 1 108 ? 14.695 -5.523 4.863 1 94.06 108 ALA A O 1
ATOM 842 N N . GLY A 1 109 ? 15.656 -6.836 6.414 1 95.75 109 GLY A N 1
ATOM 843 C CA . GLY A 1 109 ? 14.641 -7.867 6.328 1 95.75 109 GLY A CA 1
ATOM 844 C C . GLY A 1 109 ? 14.805 -8.766 5.113 1 95.75 109 GLY A C 1
ATOM 845 O O . GLY A 1 109 ? 14.023 -9.695 4.918 1 95.75 109 GLY A O 1
ATOM 846 N N . SER A 1 110 ? 15.797 -8.383 4.219 1 96.5 110 SER A N 1
ATOM 847 C CA . SER A 1 110 ? 16.172 -9.195 3.066 1 96.5 110 SER A CA 1
ATOM 848 C C . SER A 1 110 ? 15.078 -9.195 2.006 1 96.5 110 SER A C 1
ATOM 850 O O . SER A 1 110 ? 14.859 -10.203 1.332 1 96.5 110 SER A O 1
ATOM 852 N N . TYR A 1 111 ? 14.383 -8.203 1.877 1 95.81 111 TYR A N 1
ATOM 853 C CA . TYR A 1 111 ? 13.461 -8.039 0.761 1 95.81 111 TYR A CA 1
ATOM 854 C C . TYR A 1 111 ? 13.258 -6.57 0.43 1 95.81 111 TYR A C 1
ATOM 856 O O . TYR A 1 111 ? 13.414 -5.703 1.296 1 95.81 111 TYR A O 1
ATOM 864 N N . ASP A 1 112 ? 12.953 -6.309 -0.784 1 92.62 112 ASP A N 1
ATOM 865 C CA . ASP A 1 112 ? 12.703 -4.949 -1.253 1 92.62 112 ASP A CA 1
ATOM 866 C C . ASP A 1 112 ? 11.203 -4.664 -1.334 1 92.62 112 ASP A C 1
ATOM 868 O O . ASP A 1 112 ? 10.5 -5.27 -2.141 1 92.62 112 ASP A O 1
ATOM 872 N N . TYR A 1 113 ? 10.742 -3.74 -0.557 1 91.12 113 TYR A N 1
ATOM 873 C CA . TYR A 1 113 ? 9.328 -3.377 -0.477 1 91.12 113 TYR A CA 1
ATOM 874 C C . TYR A 1 113 ? 8.875 -2.684 -1.756 1 91.12 113 TYR A C 1
ATOM 876 O O . TYR A 1 113 ? 7.672 -2.611 -2.035 1 91.12 113 TYR A O 1
ATOM 884 N N . GLN A 1 114 ? 9.703 -2.227 -2.543 1 86 114 GLN A N 1
ATOM 885 C CA . GLN A 1 114 ? 9.367 -1.477 -3.748 1 86 114 GLN A CA 1
ATOM 886 C C . GLN A 1 114 ? 9.734 -2.256 -5.004 1 86 114 GLN A C 1
ATOM 888 O O . GLN A 1 114 ? 9.594 -1.753 -6.121 1 86 114 GLN A O 1
ATOM 893 N N . GLY A 1 115 ? 10.219 -3.467 -4.898 1 88.5 115 GLY A N 1
ATOM 894 C CA . GLY A 1 115 ? 10.656 -4.297 -6.012 1 88.5 115 GLY A CA 1
ATOM 895 C C . GLY A 1 115 ? 9.93 -5.625 -6.086 1 88.5 115 GLY A C 1
ATOM 896 O O . GLY A 1 115 ? 8.711 -5.691 -5.879 1 88.5 115 GLY A O 1
ATOM 897 N N . ILE A 1 116 ? 10.68 -6.66 -6.453 1 88.25 116 ILE A N 1
ATOM 898 C CA . ILE A 1 116 ? 10.156 -8.016 -6.566 1 88.25 116 ILE A CA 1
ATOM 899 C C . ILE A 1 116 ? 9.672 -8.5 -5.199 1 88.25 116 ILE A C 1
ATOM 901 O O . ILE A 1 116 ? 8.703 -9.25 -5.109 1 88.25 116 ILE A O 1
ATOM 905 N N . GLY A 1 117 ? 10.289 -7.988 -4.191 1 91.56 117 GLY A N 1
ATOM 906 C CA . GLY A 1 117 ? 9.953 -8.375 -2.832 1 91.56 117 GLY A CA 1
ATOM 907 C C . GLY A 1 117 ? 8.5 -8.117 -2.479 1 91.56 117 GLY A C 1
ATOM 908 O O . GLY A 1 117 ? 7.934 -8.805 -1.621 1 91.56 117 GLY A O 1
ATOM 909 N N . MET A 1 118 ? 7.961 -7.18 -3.195 1 89.88 118 MET A N 1
ATOM 910 C CA . MET A 1 118 ? 6.555 -6.871 -2.951 1 89.88 118 MET A CA 1
ATOM 911 C C . MET A 1 118 ? 5.672 -8.078 -3.254 1 89.88 118 MET A C 1
ATOM 913 O O . MET A 1 118 ? 4.629 -8.258 -2.625 1 89.88 118 MET A O 1
ATOM 917 N N . SER A 1 119 ? 6.074 -8.906 -4.168 1 89.69 119 SER A N 1
ATOM 918 C CA . SER A 1 119 ? 5.305 -10.086 -4.547 1 89.69 119 SER A CA 1
ATOM 919 C C . SER A 1 119 ? 5.301 -11.125 -3.434 1 89.69 119 SER A C 1
ATOM 921 O O . SER A 1 119 ? 4.5 -12.062 -3.457 1 89.69 119 SER A O 1
ATOM 923 N N . LEU A 1 120 ? 6.148 -10.984 -2.451 1 93.81 120 LEU A N 1
ATOM 924 C CA . LEU A 1 120 ? 6.227 -11.906 -1.327 1 93.81 120 LEU A CA 1
ATOM 925 C C . LEU A 1 120 ? 5.254 -11.508 -0.224 1 93.81 120 LEU A C 1
ATOM 927 O O . LEU A 1 120 ? 5.004 -12.289 0.7 1 93.81 120 LEU A O 1
ATOM 931 N N . ILE A 1 121 ? 4.699 -10.305 -0.331 1 96.69 121 ILE A N 1
ATOM 932 C CA . ILE A 1 121 ? 3.844 -9.758 0.717 1 96.69 121 ILE A CA 1
ATOM 933 C C . ILE A 1 121 ? 2.383 -10.078 0.412 1 96.69 121 ILE A C 1
ATOM 935 O O . ILE A 1 121 ? 1.856 -9.672 -0.629 1 96.69 121 ILE A O 1
ATOM 939 N N . GLU A 1 122 ? 1.742 -10.734 1.305 1 97.38 122 GLU A N 1
ATOM 940 C CA . GLU A 1 122 ? 0.341 -11.117 1.163 1 97.38 122 GLU A CA 1
ATOM 941 C C . GLU A 1 122 ? -0.585 -9.938 1.442 1 97.38 122 GLU A C 1
ATOM 943 O O . GLU A 1 122 ? -1.539 -9.703 0.699 1 97.38 122 GLU A O 1
ATOM 948 N N . ARG A 1 123 ? -0.308 -9.266 2.473 1 97.62 123 ARG A N 1
ATOM 949 C CA . ARG A 1 123 ? -1.117 -8.109 2.838 1 97.62 123 ARG A CA 1
ATOM 950 C C . ARG A 1 123 ? -0.387 -7.23 3.848 1 97.62 123 ARG A C 1
ATOM 952 O O . ARG A 1 123 ? 0.589 -7.664 4.465 1 97.62 123 ARG A O 1
ATOM 959 N N . ILE A 1 124 ? -0.848 -6.012 3.977 1 98.06 124 ILE A N 1
ATOM 960 C CA . ILE A 1 124 ? -0.338 -5.117 5.008 1 98.06 124 ILE A CA 1
ATOM 961 C C . ILE A 1 124 ? -1.498 -4.574 5.84 1 98.06 124 ILE A C 1
ATOM 963 O O . ILE A 1 124 ? -2.654 -4.633 5.418 1 98.06 124 ILE A O 1
ATOM 967 N N . GLU A 1 125 ? -1.19 -4.16 6.992 1 98.56 125 GLU A N 1
ATOM 968 C CA . GLU A 1 125 ? -2.07 -3.414 7.887 1 98.56 125 GLU A CA 1
ATOM 969 C C . GLU A 1 125 ? -1.412 -2.117 8.352 1 98.56 125 GLU A C 1
ATOM 971 O O . GLU A 1 125 ? -0.515 -2.141 9.203 1 98.56 125 GLU A O 1
ATOM 976 N N . GLY A 1 126 ? -1.864 -1.05 7.848 1 98.12 126 GLY A N 1
ATOM 977 C CA . GLY A 1 126 ? -1.267 0.246 8.125 1 98.12 126 GLY A CA 1
ATOM 978 C C . GLY A 1 126 ? -1.092 1.102 6.887 1 98.12 126 GLY A C 1
ATOM 979 O O . GLY A 1 126 ? -1.769 0.888 5.879 1 98.12 126 GLY A O 1
ATOM 980 N N . ASP A 1 127 ? -0.294 2.127 7.027 1 97.12 127 ASP A N 1
ATOM 981 C CA . ASP A 1 127 ? 0.028 3.039 5.934 1 97.12 127 ASP A CA 1
ATOM 982 C C . ASP A 1 127 ? 1.066 2.428 4.996 1 97.12 127 ASP A C 1
ATOM 984 O O . ASP A 1 127 ? 2.191 2.139 5.41 1 97.12 127 ASP A O 1
ATOM 988 N N . TYR A 1 128 ? 0.729 2.191 3.758 1 95.25 128 TYR A N 1
ATOM 989 C CA . TYR A 1 128 ? 1.622 1.618 2.758 1 95.25 128 TYR A CA 1
ATOM 990 C C . TYR A 1 128 ? 2.902 2.436 2.637 1 95.25 128 TYR A C 1
ATOM 992 O O . TYR A 1 128 ? 4 1.878 2.59 1 95.25 128 TYR A O 1
ATOM 1000 N N . PHE A 1 129 ? 2.82 3.736 2.652 1 94.75 129 PHE A N 1
ATOM 1001 C CA . PHE A 1 129 ? 3.959 4.621 2.43 1 94.75 129 PHE A CA 1
ATOM 1002 C C . PHE A 1 129 ? 4.879 4.641 3.646 1 94.75 129 PHE A C 1
ATOM 1004 O O . PHE A 1 129 ? 6.066 4.941 3.529 1 94.75 129 PHE A O 1
ATOM 1011 N N . ASN A 1 130 ? 4.293 4.32 4.781 1 96.75 130 ASN A N 1
ATOM 1012 C CA . ASN A 1 130 ? 5.145 4.168 5.953 1 96.75 130 ASN A CA 1
ATOM 1013 C C . ASN A 1 130 ? 6.227 3.115 5.727 1 96.75 130 ASN A C 1
ATOM 1015 O O . ASN A 1 130 ? 7.398 3.346 6.035 1 96.75 130 ASN A O 1
ATOM 1019 N N . ALA A 1 131 ? 5.781 2.023 5.152 1 94.44 131 ALA A N 1
ATOM 1020 C CA . ALA A 1 131 ? 6.723 0.93 4.922 1 94.44 131 ALA A CA 1
ATOM 1021 C C . ALA A 1 131 ? 7.723 1.288 3.824 1 94.44 131 ALA A C 1
ATOM 1023 O O . ALA A 1 131 ? 8.789 0.678 3.729 1 94.44 131 ALA A O 1
ATOM 1024 N N . LEU A 1 132 ? 7.32 2.271 3.068 1 93.19 132 LEU A N 1
ATOM 1025 C CA . LEU A 1 132 ? 8.242 2.754 2.045 1 93.19 132 LEU A CA 1
ATOM 1026 C C . LEU A 1 132 ? 9.25 3.729 2.639 1 93.19 132 LEU A C 1
ATOM 1028 O O . LEU A 1 132 ? 10.281 4.008 2.025 1 93.19 132 LEU A O 1
ATOM 1032 N N . GLY A 1 133 ? 8.898 4.312 3.748 1 94.75 133 GLY A N 1
ATOM 1033 C CA . GLY A 1 133 ? 9.859 5.195 4.395 1 94.75 133 GLY A CA 1
ATOM 1034 C C . GLY A 1 133 ? 9.273 6.551 4.754 1 94.75 133 GLY A C 1
ATOM 1035 O O . GLY A 1 133 ? 9.945 7.375 5.375 1 94.75 133 GLY A O 1
ATOM 1036 N N . LEU A 1 134 ? 8.07 6.801 4.387 1 95 134 LEU A N 1
ATOM 1037 C CA . LEU A 1 134 ? 7.449 8.086 4.676 1 95 134 LEU A CA 1
ATOM 1038 C C . LEU A 1 134 ? 5.949 7.938 4.898 1 95 134 LEU A C 1
ATOM 1040 O O . LEU A 1 134 ? 5.18 7.852 3.938 1 95 134 LEU A O 1
ATOM 1044 N N . PRO A 1 135 ? 5.543 7.961 6.152 1 96.62 135 PRO A N 1
ATOM 1045 C CA . PRO A 1 135 ? 4.105 7.891 6.438 1 96.62 135 PRO A CA 1
ATOM 1046 C C . PRO A 1 135 ? 3.357 9.148 6.008 1 96.62 135 PRO A C 1
ATOM 1048 O O . PRO A 1 135 ? 3.215 10.086 6.797 1 96.62 135 PRO A O 1
ATOM 1051 N N . VAL A 1 136 ? 2.828 9.133 4.875 1 93.38 136 VAL A N 1
ATOM 1052 C CA . VAL A 1 136 ? 2.295 10.305 4.195 1 93.38 136 VAL A CA 1
ATOM 1053 C C . VAL A 1 136 ? 1.075 10.836 4.949 1 93.38 136 VAL A C 1
ATOM 1055 O O . VAL A 1 136 ? 0.941 12.039 5.16 1 93.38 136 VAL A O 1
ATOM 1058 N N . PHE A 1 137 ? 0.189 10.008 5.379 1 95.19 137 PHE A N 1
ATOM 1059 C CA . PHE A 1 137 ? -1.05 10.445 6.008 1 95.19 137 PHE A CA 1
ATOM 1060 C C . PHE A 1 137 ? -0.76 11.25 7.27 1 95.19 137 PHE A C 1
ATOM 1062 O O . PHE A 1 137 ? -1.193 12.398 7.395 1 95.19 137 PHE A O 1
ATOM 1069 N N . ARG A 1 138 ? -0.03 10.617 8.172 1 95.88 138 ARG A N 1
ATOM 1070 C CA . ARG A 1 138 ? 0.269 11.297 9.43 1 95.88 138 ARG A CA 1
ATOM 1071 C C . ARG A 1 138 ? 1.087 12.562 9.188 1 95.88 138 ARG A C 1
ATOM 1073 O O . ARG A 1 138 ? 0.899 13.562 9.875 1 95.88 138 ARG A O 1
ATOM 1080 N N . LEU A 1 139 ? 2.021 12.461 8.258 1 93.81 139 LEU A N 1
ATOM 1081 C CA . LEU A 1 139 ? 2.803 13.641 7.91 1 93.81 139 LEU A CA 1
ATOM 1082 C C . LEU A 1 139 ? 1.893 14.789 7.48 1 93.81 139 LEU A C 1
ATOM 1084 O O . LEU A 1 139 ? 2.057 15.922 7.938 1 93.81 139 LEU A O 1
ATOM 1088 N N . CYS A 1 140 ? 0.933 14.5 6.672 1 90.5 140 CYS A N 1
ATOM 1089 C CA . CYS A 1 140 ? -0.01 15.508 6.199 1 90.5 140 CYS A CA 1
ATOM 1090 C C . CYS A 1 140 ? -0.811 16.094 7.355 1 90.5 140 CYS A C 1
ATOM 1092 O O . CYS A 1 140 ? -1.095 17.297 7.375 1 90.5 140 CYS A O 1
ATOM 1094 N N . GLN A 1 141 ? -1.17 15.266 8.281 1 91.5 141 GLN A N 1
ATOM 1095 C CA . GLN A 1 141 ? -1.9 15.75 9.445 1 91.5 141 GLN A CA 1
ATOM 1096 C C . GLN A 1 141 ? -1.082 16.781 10.219 1 91.5 141 GLN A C 1
ATOM 1098 O O . GLN A 1 141 ? -1.612 17.812 10.648 1 91.5 141 GLN A O 1
ATOM 1103 N N . TYR A 1 142 ? 0.2 16.5 10.312 1 91 142 TYR A N 1
ATOM 1104 C CA . TYR A 1 142 ? 1.077 17.406 11.039 1 91 142 TYR A CA 1
ATOM 1105 C C . TYR A 1 142 ? 1.241 18.719 10.281 1 91 142 TYR A C 1
ATOM 1107 O O . TYR A 1 142 ? 1.206 19.797 10.875 1 91 142 TYR A O 1
ATOM 1115 N N . VAL A 1 143 ? 1.373 18.625 9.016 1 87.44 143 VAL A N 1
ATOM 1116 C CA . VAL A 1 143 ? 1.591 19.812 8.188 1 87.44 143 VAL A CA 1
ATOM 1117 C C . VAL A 1 143 ? 0.315 20.641 8.133 1 87.44 143 VAL A C 1
ATOM 1119 O O . VAL A 1 143 ? 0.362 21.875 8.289 1 87.44 143 VAL A O 1
ATOM 1122 N N . CYS A 1 144 ? -0.813 20.031 7.961 1 83.88 144 CYS A N 1
ATOM 1123 C CA . CYS A 1 144 ? -2.092 20.734 7.891 1 83.88 144 CYS A CA 1
ATOM 1124 C C . CYS A 1 144 ? -2.408 21.406 9.211 1 83.88 144 CYS A C 1
ATOM 1126 O O . CYS A 1 144 ? -2.908 22.547 9.227 1 83.88 144 CYS A O 1
ATOM 1128 N N . ARG A 1 145 ? -2.158 20.719 10.242 1 82.56 145 ARG A N 1
ATOM 1129 C CA . ARG A 1 145 ? -2.438 21.266 11.562 1 82.56 145 ARG A CA 1
ATOM 1130 C C . ARG A 1 145 ? -1.627 22.531 11.812 1 82.56 145 ARG A C 1
ATOM 1132 O O . ARG A 1 145 ? -2.131 23.5 12.398 1 82.56 145 ARG A O 1
ATOM 1139 N N . ARG A 1 146 ? -0.497 22.562 11.305 1 78.19 146 ARG A N 1
ATOM 1140 C CA . ARG A 1 146 ? 0.363 23.719 11.555 1 78.19 146 ARG A CA 1
ATOM 1141 C C . ARG A 1 146 ? 0.076 24.828 10.555 1 78.19 146 ARG A C 1
ATOM 1143 O O . ARG A 1 146 ? 0.118 26.016 10.914 1 78.19 146 ARG A O 1
ATOM 1150 N N . ARG A 1 147 ? -0.123 24.391 9.32 1 70.19 147 ARG A N 1
ATOM 1151 C CA . ARG A 1 147 ? -0.391 25.422 8.32 1 70.19 147 ARG A CA 1
ATOM 1152 C C . ARG A 1 147 ? -1.791 26 8.492 1 70.19 147 ARG A C 1
ATOM 1154 O O . ARG A 1 147 ? -2.01 27.188 8.25 1 70.19 147 ARG A O 1
ATOM 1161 N N . CYS A 1 148 ? -2.66 25.172 8.789 1 58.28 148 CYS A N 1
ATOM 1162 C CA . CYS A 1 148 ? -3.984 25.688 9.117 1 58.28 148 CYS A CA 1
ATOM 1163 C C . CYS A 1 148 ? -3.92 26.641 10.312 1 58.28 148 CYS A C 1
ATOM 1165 O O . CYS A 1 148 ? -4.617 27.656 10.352 1 58.28 148 CYS A O 1
ATOM 1167 N N . LEU A 1 149 ? -3.068 26.328 11.18 1 50.75 149 LEU A N 1
ATOM 1168 C CA . LEU A 1 149 ? -2.891 27.203 12.328 1 50.75 149 LEU A CA 1
ATOM 1169 C C . LEU A 1 149 ? -2.205 28.5 11.922 1 50.75 149 LEU A C 1
ATOM 1171 O O . LEU A 1 149 ? -2.531 29.562 12.438 1 50.75 149 LEU A O 1
ATOM 1175 N N . SER A 1 150 ? -1.35 28.266 11.016 1 50.75 150 SER A N 1
ATOM 1176 C CA . SER A 1 150 ? -0.7 29.5 10.547 1 50.75 150 SER A CA 1
ATOM 1177 C C . SER A 1 150 ? -1.668 30.359 9.758 1 50.75 150 SER A C 1
ATOM 1179 O O . SER A 1 150 ? -1.609 31.594 9.836 1 50.75 150 SER A O 1
ATOM 1181 N N . LEU A 1 151 ? -2.533 29.781 9.055 1 46.12 151 LEU A N 1
ATOM 1182 C CA . LEU A 1 151 ? -3.539 30.562 8.336 1 46.12 151 LEU A CA 1
ATOM 1183 C C . LEU A 1 151 ? -4.539 31.188 9.305 1 46.12 151 LEU A C 1
ATOM 1185 O O . LEU A 1 151 ? -5.023 32.281 9.07 1 46.12 151 LEU A O 1
ATOM 1189 N N . VAL A 1 152 ? -4.844 30.453 10.336 1 44.31 152 VAL A N 1
ATOM 1190 C CA . VAL A 1 152 ? -5.734 31.047 11.328 1 44.31 152 VAL A CA 1
ATOM 1191 C C . VAL A 1 152 ? -5.016 32.188 12.062 1 44.31 152 VAL A C 1
ATOM 1193 O O . VAL A 1 152 ? -5.625 33.219 12.383 1 44.31 152 VAL A O 1
ATOM 1196 N N . GLY A 1 153 ? -3.785 32.062 12.297 1 40.16 153 GLY A N 1
ATOM 1197 C CA . GLY A 1 153 ? -3.074 33.156 12.945 1 40.16 153 GLY A CA 1
ATOM 1198 C C . GLY A 1 153 ? -2.938 34.375 12.062 1 40.16 153 GLY A C 1
ATOM 1199 O O . GLY A 1 153 ? -2.875 35.5 12.562 1 40.16 153 GLY A O 1
ATOM 1200 N N . HIS A 1 154 ? -2.826 34.219 10.844 1 38.5 154 HIS A N 1
ATOM 1201 C CA . HIS A 1 154 ? -2.662 35.406 10.008 1 38.5 154 HIS A CA 1
ATOM 1202 C C . HIS A 1 154 ? -3.967 36.188 9.898 1 38.5 154 HIS A C 1
ATOM 1204 O O . HIS A 1 154 ? -3.953 37.375 9.672 1 38.5 154 HIS A O 1
ATOM 1210 N N . ASN A 1 155 ? -5.117 35.594 10.07 1 36.97 155 ASN A N 1
ATOM 1211 C CA . ASN A 1 155 ? -6.305 36.438 9.977 1 36.97 155 ASN A CA 1
ATOM 1212 C C . ASN A 1 155 ? -6.441 37.344 11.203 1 36.97 155 ASN A C 1
ATOM 1214 O O . ASN A 1 155 ? -7.215 38.281 11.188 1 36.97 155 ASN A O 1
ATOM 1218 N N . ASN A 1 156 ? -5.93 37.031 12.375 1 35.66 156 ASN A N 1
ATOM 1219 C CA . ASN A 1 156 ? -6.164 37.969 13.469 1 35.66 156 ASN A CA 1
ATOM 1220 C C . ASN A 1 156 ? -5.324 39.219 13.305 1 35.66 156 ASN A C 1
ATOM 1222 O O . ASN A 1 156 ? -5.547 40.219 14 1 35.66 156 ASN A O 1
ATOM 1226 N N . SER A 1 157 ? -4.215 39.312 12.648 1 35.34 157 SER A N 1
ATOM 1227 C CA . SER A 1 157 ? -3.482 40.562 12.664 1 35.34 157 SER A CA 1
ATOM 1228 C C . SER A 1 157 ? -4.148 41.594 11.766 1 35.34 157 SER A C 1
ATOM 1230 O O . SER A 1 157 ? -3.918 42.812 11.922 1 35.34 157 SER A O 1
ATOM 1232 N N . SER A 1 158 ? -4.824 41.312 10.703 1 34.12 158 SER A N 1
ATOM 1233 C CA . SER A 1 158 ? -5.25 42.406 9.859 1 34.12 158 SER A CA 1
ATOM 1234 C C . SER A 1 158 ? -6.492 43.094 10.43 1 34.12 158 SER A C 1
ATOM 1236 O O . SER A 1 158 ? -6.977 44.094 9.875 1 34.12 158 SER A O 1
ATOM 1238 N N . LYS A 1 159 ? -7.242 42.531 11.383 1 39.66 159 LYS A N 1
ATOM 1239 C CA . LYS A 1 159 ? -8.422 43.281 11.758 1 39.66 159 LYS A CA 1
ATOM 1240 C C . LYS A 1 159 ? -8.062 44.406 12.719 1 39.66 159 LYS A C 1
ATOM 1242 O O . LYS A 1 159 ? -8.945 45.094 13.258 1 39.66 159 LYS A O 1
ATOM 1247 N N . ARG A 1 160 ? -6.809 44.469 13.164 1 33.44 160 ARG A N 1
ATOM 1248 C CA . ARG A 1 160 ? -6.668 45.594 14.109 1 33.44 160 ARG A CA 1
ATOM 1249 C C . ARG A 1 160 ? -6.75 46.938 13.406 1 33.44 160 ARG A C 1
ATOM 1251 O O . ARG A 1 160 ? -7.078 47.938 14.023 1 33.44 160 ARG A O 1
ATOM 1258 N N . GLN A 1 161 ? -6.129 47.125 12.219 1 30.78 161 GLN A N 1
ATOM 1259 C CA . GLN A 1 161 ? -5.871 48.531 11.984 1 30.78 161 GLN A CA 1
ATOM 1260 C C . GLN A 1 161 ? -7.141 49.281 11.555 1 30.78 161 GLN A C 1
ATOM 1262 O O . GLN A 1 161 ? -7.129 50.5 11.375 1 30.78 161 GLN A O 1
ATOM 1267 N N . LEU A 1 162 ? -8.258 48.562 11.227 1 28 162 LEU A N 1
ATOM 1268 C CA . LEU A 1 162 ? -9.234 49.5 10.703 1 28 162 LEU A CA 1
ATOM 1269 C C . LEU A 1 162 ? -9.953 50.25 11.836 1 28 162 LEU A C 1
ATOM 1271 O O . LEU A 1 162 ? -10.773 51.125 11.586 1 28 162 LEU A O 1
ATOM 1275 N N . ASN A 1 163 ? -9.656 50.031 13.141 1 22.95 163 ASN A N 1
ATOM 1276 C CA . ASN A 1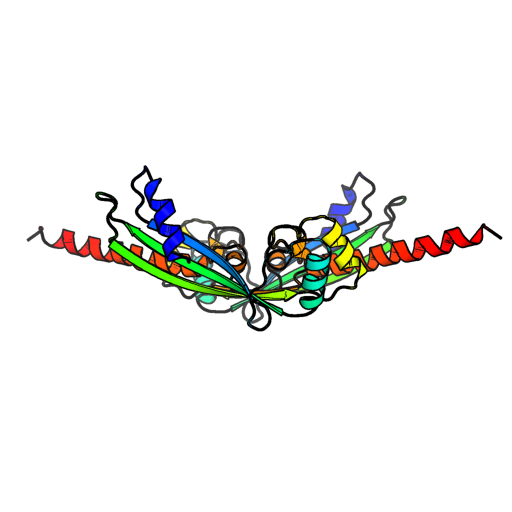 163 ? -10.211 51.188 13.844 1 22.95 163 ASN A CA 1
ATOM 1277 C C . ASN A 1 163 ? -9.273 52.406 13.773 1 22.95 163 ASN A C 1
ATOM 1279 O O . ASN A 1 163 ? -8.055 52.25 13.906 1 22.95 163 ASN A O 1
ATOM 1283 N N . MET B 1 1 ? -17.906 -9.852 -15.164 1 25.8 1 MET B N 1
ATOM 1284 C CA . MET B 1 1 ? -17.266 -8.656 -15.703 1 25.8 1 MET B CA 1
ATOM 1285 C C . MET B 1 1 ? -15.812 -8.914 -16.047 1 25.8 1 MET B C 1
ATOM 1287 O O . MET B 1 1 ? -15.289 -8.367 -17.031 1 25.8 1 MET B O 1
ATOM 1291 N N . ALA B 1 2 ? -15.078 -9.688 -15.18 1 33.31 2 ALA B N 1
ATOM 1292 C CA . ALA B 1 2 ? -13.688 -10.023 -15.477 1 33.31 2 ALA B CA 1
ATOM 1293 C C . ALA B 1 2 ? -13.594 -10.922 -16.703 1 33.31 2 ALA B C 1
ATOM 1295 O O . ALA B 1 2 ? -12.648 -10.812 -17.484 1 33.31 2 ALA B O 1
ATOM 1296 N N . LYS B 1 3 ? -14.523 -11.773 -16.859 1 35.25 3 LYS B N 1
ATOM 1297 C CA . LYS B 1 3 ? -14.516 -12.68 -18.016 1 35.25 3 LYS B CA 1
ATOM 1298 C C . LYS B 1 3 ? -14.555 -11.906 -19.328 1 35.25 3 LYS B C 1
ATOM 1300 O O . LYS B 1 3 ? -13.859 -12.258 -20.281 1 35.25 3 LYS B O 1
ATOM 1305 N N . LEU B 1 4 ? -15.383 -11 -19.234 1 30.91 4 LEU B N 1
ATOM 1306 C CA . LEU B 1 4 ? -15.68 -10.336 -20.5 1 30.91 4 LEU B CA 1
ATOM 1307 C C . LEU B 1 4 ? -14.508 -9.477 -20.953 1 30.91 4 LEU B C 1
ATOM 1309 O O . LEU B 1 4 ? -14.203 -9.398 -22.156 1 30.91 4 LEU B O 1
ATOM 1313 N N . LYS B 1 5 ? -13.859 -8.859 -20.047 1 35.69 5 LYS B N 1
ATOM 1314 C CA . LYS B 1 5 ? -12.766 -7.992 -20.469 1 35.69 5 LYS B CA 1
ATOM 1315 C C . LYS B 1 5 ? -11.586 -8.812 -20.984 1 35.69 5 LYS B C 1
ATOM 1317 O O . LYS B 1 5 ? -10.789 -8.328 -21.797 1 35.69 5 LYS B O 1
ATOM 1322 N N . SER B 1 6 ? -11.5 -10.016 -20.656 1 38.47 6 SER B N 1
ATOM 1323 C CA . SER B 1 6 ? -10.406 -10.867 -21.125 1 38.47 6 SER B CA 1
ATOM 1324 C C . SER B 1 6 ? -10.547 -11.188 -22.609 1 38.47 6 SER B C 1
ATOM 1326 O O . SER B 1 6 ? -9.547 -11.32 -23.312 1 38.47 6 SER B O 1
ATOM 1328 N N . GLU B 1 7 ? -11.703 -11.234 -23 1 39.28 7 GLU B N 1
ATOM 1329 C CA . GLU B 1 7 ? -11.852 -11.633 -24.406 1 39.28 7 GLU B CA 1
ATOM 1330 C C . GLU B 1 7 ? -11.281 -10.586 -25.344 1 39.28 7 GLU B C 1
ATOM 1332 O O . GLU B 1 7 ? -10.68 -10.922 -26.375 1 39.28 7 GLU B O 1
ATOM 1337 N N . GLY B 1 8 ? -11.523 -9.414 -25.031 1 37.19 8 GLY B N 1
ATOM 1338 C CA . GLY B 1 8 ? -11.047 -8.383 -25.938 1 37.19 8 GLY B CA 1
ATOM 1339 C C . GLY B 1 8 ? -9.539 -8.297 -26.016 1 37.19 8 GLY B C 1
ATOM 1340 O O . GLY B 1 8 ? -8.984 -7.961 -27.062 1 37.19 8 GLY B O 1
ATOM 1341 N N . ALA B 1 9 ? -8.93 -8.438 -24.938 1 38.41 9 ALA B N 1
ATOM 1342 C CA . ALA B 1 9 ? -7.469 -8.383 -24.922 1 38.41 9 ALA B CA 1
ATOM 1343 C C . ALA B 1 9 ? -6.863 -9.523 -25.719 1 38.41 9 ALA B C 1
ATOM 1345 O O . ALA B 1 9 ? -5.777 -9.391 -26.281 1 38.41 9 ALA B O 1
ATOM 1346 N N . LEU B 1 10 ? -7.5 -10.562 -25.844 1 40.31 10 LEU B N 1
ATOM 1347 C CA . LEU B 1 10 ? -6.988 -11.727 -26.562 1 40.31 10 LEU B CA 1
ATOM 1348 C C . LEU B 1 10 ? -6.801 -11.422 -28.047 1 40.31 10 LEU B C 1
ATOM 1350 O O . LEU B 1 10 ? -5.84 -11.883 -28.656 1 40.31 10 LEU B O 1
ATOM 1354 N N . LYS B 1 11 ? -7.578 -10.75 -28.625 1 38.59 11 LYS B N 1
ATOM 1355 C CA . LYS B 1 11 ? -7.453 -10.578 -30.078 1 38.59 11 LYS B CA 1
ATOM 1356 C C . LYS B 1 11 ? -6.176 -9.812 -30.422 1 38.59 11 LYS B C 1
ATOM 1358 O O . LYS B 1 11 ? -5.625 -9.984 -31.516 1 38.59 11 LYS B O 1
ATOM 1363 N N . ARG B 1 12 ? -5.898 -8.914 -29.719 1 38.06 12 ARG B N 1
ATOM 1364 C CA . ARG B 1 12 ? -4.773 -8.109 -30.188 1 38.06 12 ARG B CA 1
ATOM 1365 C C . ARG B 1 12 ? -3.443 -8.766 -29.828 1 38.06 12 ARG B C 1
ATOM 1367 O O . ARG B 1 12 ? -2.379 -8.18 -30.031 1 38.06 12 ARG B O 1
ATOM 1374 N N . LEU B 1 13 ? -3.488 -9.781 -29.125 1 44.81 13 LEU B N 1
ATOM 1375 C CA . LEU B 1 13 ? -2.229 -10.359 -28.672 1 44.81 13 LEU B CA 1
ATOM 1376 C C . LEU B 1 13 ? -1.471 -10.992 -29.828 1 44.81 13 LEU B C 1
ATOM 1378 O O . LEU B 1 13 ? -1.87 -12.047 -30.344 1 44.81 13 LEU B O 1
ATOM 1382 N N . CYS B 1 14 ? -0.941 -10.32 -30.625 1 39.12 14 CYS B N 1
ATOM 1383 C CA . CYS B 1 14 ? -0.133 -10.836 -31.719 1 39.12 14 CYS B CA 1
ATOM 1384 C C . CYS B 1 14 ? 0.889 -11.852 -31.219 1 39.12 14 CYS B C 1
ATOM 1386 O O . CYS B 1 14 ? 1.405 -12.656 -32 1 39.12 14 CYS B O 1
ATOM 1388 N N . ASN B 1 15 ? 1.823 -11.484 -30.328 1 48.69 15 ASN B N 1
ATOM 1389 C CA . ASN B 1 15 ? 2.891 -12.414 -29.969 1 48.69 15 ASN B CA 1
ATOM 1390 C C . ASN B 1 15 ? 2.379 -13.547 -29.078 1 48.69 15 ASN B C 1
ATOM 1392 O O . ASN B 1 15 ? 1.366 -13.391 -28.406 1 48.69 15 ASN B O 1
ATOM 1396 N N . PRO B 1 16 ? 2.779 -14.836 -29.328 1 52.22 16 PRO B N 1
ATOM 1397 C CA . PRO B 1 16 ? 2.305 -16 -28.562 1 52.22 16 PRO B CA 1
ATOM 1398 C C . PRO B 1 16 ? 2.096 -15.695 -27.094 1 52.22 16 PRO B C 1
ATOM 1400 O O . PRO B 1 16 ? 3.029 -15.273 -26.406 1 52.22 16 PRO B O 1
ATOM 1403 N N . THR B 1 17 ? 1.004 -15.234 -26.719 1 64.81 17 THR B N 1
ATOM 1404 C CA . THR B 1 17 ? 0.606 -14.938 -25.344 1 64.81 17 THR B CA 1
ATOM 1405 C C . THR B 1 17 ? 0.15 -16.203 -24.625 1 64.81 17 THR B C 1
ATOM 1407 O O . THR B 1 17 ? -0.678 -16.953 -25.141 1 64.81 17 THR B O 1
ATOM 1410 N N . ASP B 1 18 ? 0.778 -16.609 -23.562 1 83.56 18 ASP B N 1
ATOM 1411 C CA . ASP B 1 18 ? 0.402 -17.828 -22.844 1 83.56 18 ASP B CA 1
ATOM 1412 C C . ASP B 1 18 ? -0.545 -17.516 -21.688 1 83.56 18 ASP B C 1
ATOM 1414 O O . ASP B 1 18 ? -1.175 -18.422 -21.141 1 83.56 18 ASP B O 1
ATOM 1418 N N . LEU B 1 19 ? -0.763 -16.25 -21.453 1 89.56 19 LEU B N 1
ATOM 1419 C CA . LEU B 1 19 ? -1.616 -15.875 -20.328 1 89.56 19 LEU B CA 1
ATOM 1420 C C . LEU B 1 19 ? -2.275 -14.523 -20.562 1 89.56 19 LEU B C 1
ATOM 1422 O O . LEU B 1 19 ? -1.61 -13.57 -20.969 1 89.56 19 LEU B O 1
ATOM 1426 N N . VAL B 1 20 ? -3.561 -14.477 -20.484 1 90.12 20 VAL B N 1
ATOM 1427 C CA . VAL B 1 20 ? -4.305 -13.219 -20.516 1 90.12 20 VAL B CA 1
ATOM 1428 C C . VAL B 1 20 ? -4.914 -12.938 -19.141 1 90.12 20 VAL B C 1
ATOM 1430 O O . VAL B 1 20 ? -5.613 -13.789 -18.594 1 90.12 20 VAL B O 1
ATOM 1433 N N . ILE B 1 21 ? -4.633 -11.773 -18.656 1 94.19 21 ILE B N 1
ATOM 1434 C CA . ILE B 1 21 ? -5.129 -11.359 -17.344 1 94.19 21 ILE B CA 1
ATOM 1435 C C . ILE B 1 21 ? -6.141 -10.227 -17.5 1 94.19 21 ILE B C 1
ATOM 1437 O O . ILE B 1 21 ? -5.883 -9.258 -18.219 1 94.19 21 ILE B O 1
ATOM 1441 N N . THR B 1 22 ? -7.312 -10.336 -16.953 1 96.19 22 THR B N 1
ATOM 1442 C CA . THR B 1 22 ? -8.312 -9.281 -16.875 1 96.19 22 THR B CA 1
ATOM 1443 C C . THR B 1 22 ? -8.625 -8.93 -15.422 1 96.19 22 THR B C 1
ATOM 1445 O O . THR B 1 22 ? -8.492 -9.773 -14.531 1 96.19 22 THR B O 1
ATOM 1448 N N . ALA B 1 23 ? -8.883 -7.711 -15.242 1 96.56 23 ALA B N 1
ATOM 1449 C CA . ALA B 1 23 ? -9.188 -7.262 -13.891 1 96.56 23 ALA B CA 1
ATOM 1450 C C . ALA B 1 23 ? -10.234 -6.148 -13.906 1 96.56 23 ALA B C 1
ATOM 1452 O O . ALA B 1 23 ? -10.266 -5.328 -14.828 1 96.56 23 ALA B O 1
ATOM 1453 N N . ASP B 1 24 ? -11.148 -6.125 -12.953 1 96.5 24 ASP B N 1
ATOM 1454 C CA . ASP B 1 24 ? -12.148 -5.094 -12.695 1 96.5 24 ASP B CA 1
ATOM 1455 C C . ASP B 1 24 ? -12.25 -4.785 -11.203 1 96.5 24 ASP B C 1
ATOM 1457 O O . ASP B 1 24 ? -12.273 -5.695 -10.375 1 96.5 24 ASP B O 1
ATOM 1461 N N . THR B 1 25 ? -12.25 -3.512 -10.914 1 96.69 25 THR B N 1
ATOM 1462 C CA . THR B 1 25 ? -12.219 -3.098 -9.516 1 96.69 25 THR B CA 1
ATOM 1463 C C . THR B 1 25 ? -13.484 -2.32 -9.156 1 96.69 25 THR B C 1
ATOM 1465 O O . THR B 1 25 ? -13.969 -1.512 -9.945 1 96.69 25 THR B O 1
ATOM 1468 N N . ILE B 1 26 ? -14.023 -2.549 -7.973 1 96.69 26 ILE B N 1
ATOM 1469 C CA . ILE B 1 26 ? -15.172 -1.799 -7.473 1 96.69 26 ILE B CA 1
ATOM 1470 C C . ILE B 1 26 ? -14.906 -1.349 -6.035 1 96.69 26 ILE B C 1
ATOM 1472 O O . ILE B 1 26 ? -14.102 -1.956 -5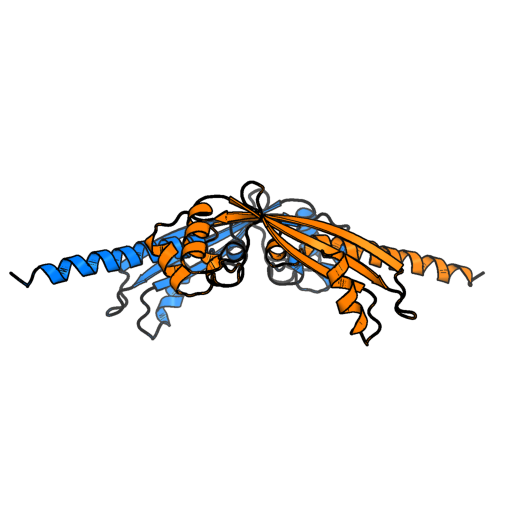.328 1 96.69 26 ILE B O 1
ATOM 1476 N N . ILE B 1 27 ? -15.531 -0.29 -5.625 1 97.56 27 ILE B N 1
ATOM 1477 C CA . ILE B 1 27 ? -15.516 0.196 -4.25 1 97.56 27 ILE B CA 1
ATOM 1478 C C . ILE B 1 27 ? -16.875 -0.033 -3.605 1 97.56 27 ILE B C 1
ATOM 1480 O O . ILE B 1 27 ? -17.906 0.239 -4.215 1 97.56 27 ILE B O 1
ATOM 1484 N N . SER B 1 28 ? -16.859 -0.641 -2.457 1 98.06 28 SER B N 1
ATOM 1485 C CA . SER B 1 28 ? -18.094 -0.942 -1.732 1 98.06 28 SER B CA 1
ATOM 1486 C C . SER B 1 28 ? -18.109 -0.272 -0.363 1 98.06 28 SER B C 1
ATOM 1488 O O . SER B 1 28 ? -17.141 -0.366 0.39 1 98.06 28 SER B O 1
ATOM 1490 N N . PHE B 1 29 ? -19.156 0.385 -0.028 1 98 29 PHE B N 1
ATOM 1491 C CA . PHE B 1 29 ? -19.391 1.005 1.271 1 98 29 PHE B CA 1
ATOM 1492 C C . PHE B 1 29 ? -20.703 0.513 1.878 1 98 29 PHE B C 1
ATOM 1494 O O . PHE B 1 29 ? -21.781 0.743 1.32 1 98 29 PHE B O 1
ATOM 1501 N N . GLU B 1 30 ? -20.547 -0.217 2.969 1 96.06 30 GLU B N 1
ATOM 1502 C CA . GLU B 1 30 ? -21.719 -0.763 3.654 1 96.06 30 GLU B CA 1
ATOM 1503 C C . GLU B 1 30 ? -22.562 -1.605 2.711 1 96.06 30 GLU B C 1
ATOM 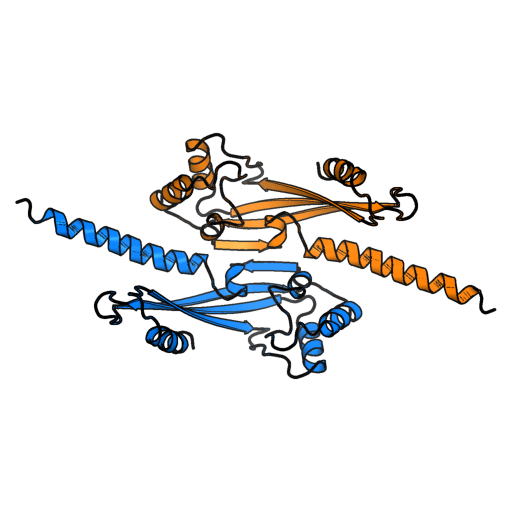1505 O O . GLU B 1 30 ? -23.797 -1.447 2.66 1 96.06 30 GLU B O 1
ATOM 1510 N N . GLY B 1 31 ? -21.891 -2.352 1.925 1 94.81 31 GLY B N 1
ATOM 1511 C CA . GLY B 1 31 ? -22.547 -3.324 1.074 1 94.81 31 GLY B CA 1
ATOM 1512 C C . GLY B 1 31 ? -23.031 -2.738 -0.237 1 94.81 31 GLY B C 1
ATOM 1513 O O . GLY B 1 31 ? -23.594 -3.451 -1.071 1 94.81 31 GLY B O 1
ATOM 1514 N N . LYS B 1 32 ? -22.812 -1.49 -0.428 1 95.88 32 LYS B N 1
ATOM 1515 C CA . LYS B 1 32 ? -23.25 -0.843 -1.662 1 95.88 32 LYS B CA 1
ATOM 1516 C C . LYS B 1 32 ? -22.062 -0.402 -2.502 1 95.88 32 LYS B C 1
ATOM 1518 O O . LYS B 1 32 ? -21.078 0.138 -1.97 1 95.88 32 LYS B O 1
ATOM 1523 N N . ILE B 1 33 ? -22.219 -0.561 -3.818 1 96.75 33 ILE B N 1
ATOM 1524 C CA . ILE B 1 33 ? -21.156 -0.178 -4.734 1 96.75 33 ILE B CA 1
ATOM 1525 C C . ILE B 1 33 ? -21.125 1.341 -4.895 1 96.75 33 ILE B C 1
ATOM 1527 O O . ILE B 1 33 ? -22.172 1.971 -5.07 1 96.75 33 ILE B O 1
ATOM 1531 N N . MET B 1 34 ? -19.953 1.926 -4.777 1 96.38 34 MET B N 1
ATOM 1532 C CA . MET B 1 34 ? -19.781 3.357 -5 1 96.38 34 MET B CA 1
ATOM 1533 C C . MET B 1 34 ? -19.328 3.631 -6.438 1 96.38 34 MET B C 1
ATOM 1535 O O . MET B 1 34 ? -18.375 3.035 -6.922 1 96.38 34 MET B O 1
A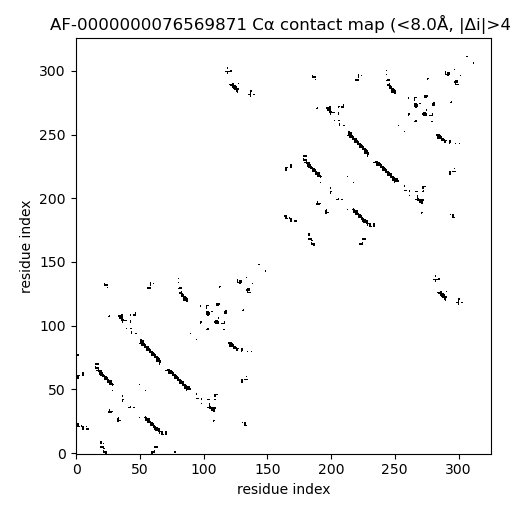TOM 1539 N N . GLY B 1 35 ? -20.031 4.453 -7.094 1 94.88 35 GLY B N 1
ATOM 1540 C CA . GLY B 1 35 ? -19.672 4.805 -8.461 1 94.88 35 GLY B CA 1
ATOM 1541 C C . GLY B 1 35 ? -18.844 6.078 -8.555 1 94.88 35 GLY B C 1
ATOM 1542 O O . GLY B 1 35 ? -18.172 6.461 -7.594 1 94.88 35 GLY B O 1
ATOM 1543 N N . LYS B 1 36 ? -18.859 6.559 -9.727 1 95.56 36 LYS B N 1
ATOM 1544 C CA . LYS B 1 36 ? -18.172 7.809 -10.023 1 95.56 36 LYS B CA 1
ATOM 1545 C C . LYS B 1 36 ? -19.094 9.008 -9.828 1 95.56 36 LYS B C 1
ATOM 1547 O O . LYS B 1 36 ? -20.281 8.938 -10.148 1 95.56 36 LYS B O 1
ATOM 1552 N N . PRO B 1 37 ? -18.516 10.008 -9.281 1 96 37 PRO B N 1
ATOM 1553 C CA . PRO B 1 37 ? -19.375 11.18 -9.094 1 96 37 PRO B CA 1
ATOM 1554 C C . PRO B 1 37 ? -19.781 11.836 -10.414 1 96 37 PRO B C 1
ATOM 1556 O O . PRO B 1 37 ? -18.984 11.891 -11.352 1 96 37 PRO B O 1
ATOM 1559 N N . LYS B 1 38 ? -21 12.32 -10.492 1 93.56 38 LYS B N 1
ATOM 1560 C CA . LYS B 1 38 ? -21.5 12.992 -11.688 1 93.56 38 LYS B CA 1
ATOM 1561 C C . LYS B 1 38 ? -21.109 14.469 -11.688 1 93.56 38 LYS B C 1
ATOM 1563 O O . LYS B 1 38 ? -20.891 15.047 -12.75 1 93.56 38 LYS B O 1
ATOM 1568 N N . HIS B 1 39 ? -21.141 15.055 -10.547 1 94.25 39 HIS B N 1
ATOM 1569 C CA . HIS B 1 39 ? -20.766 16.453 -10.359 1 94.25 39 HIS B CA 1
ATOM 1570 C C . HIS B 1 39 ? -20.141 16.688 -8.992 1 94.25 39 HIS B C 1
ATOM 1572 O O . HIS B 1 39 ? -20 15.742 -8.203 1 94.25 39 HIS B O 1
ATOM 1578 N N . ARG B 1 40 ? -19.812 17.797 -8.773 1 95.12 40 ARG B N 1
ATOM 1579 C CA . ARG B 1 40 ? -19.062 18.203 -7.582 1 95.12 40 ARG B CA 1
ATOM 1580 C C . ARG B 1 40 ? -19.828 17.844 -6.312 1 95.12 40 ARG B C 1
ATOM 1582 O O . ARG B 1 40 ? -19.25 17.344 -5.344 1 95.12 40 ARG B O 1
ATOM 1589 N N . ALA B 1 41 ? -21.031 18.094 -6.262 1 96.12 41 ALA B N 1
ATOM 1590 C CA . ALA B 1 41 ? -21.859 17.844 -5.09 1 96.12 41 ALA B CA 1
ATOM 1591 C C . ALA B 1 41 ? -21.859 16.359 -4.738 1 96.12 41 ALA B C 1
ATOM 1593 O O . ALA B 1 41 ? -21.859 15.992 -3.562 1 96.12 41 ALA B O 1
ATOM 1594 N N . ASN B 1 42 ? -21.891 15.562 -5.77 1 96.62 42 ASN B N 1
ATOM 1595 C CA . ASN B 1 42 ? -21.844 14.117 -5.551 1 96.62 42 ASN B CA 1
ATOM 1596 C C . ASN B 1 42 ? -20.516 13.695 -4.93 1 96.62 42 ASN B C 1
ATOM 1598 O O . ASN B 1 42 ? -20.484 12.82 -4.055 1 96.62 42 ASN B O 1
ATOM 1602 N N . ALA B 1 43 ? -19.484 14.273 -5.445 1 97.06 43 ALA B N 1
ATOM 1603 C CA . ALA B 1 43 ? -18.156 13.969 -4.91 1 97.06 43 ALA B CA 1
ATOM 1604 C C . ALA B 1 43 ? -18.062 14.312 -3.426 1 97.06 43 ALA B C 1
ATOM 1606 O O . ALA B 1 43 ? -17.578 13.516 -2.623 1 97.06 43 ALA B O 1
ATOM 1607 N N . LEU B 1 44 ? -18.578 15.508 -3.082 1 97.31 44 LEU B N 1
ATOM 1608 C CA . LEU B 1 44 ? -18.594 15.945 -1.691 1 97.31 44 LEU B CA 1
ATOM 1609 C C . LEU B 1 44 ? -19.391 14.984 -0.828 1 97.31 44 LEU B C 1
ATOM 1611 O O . LEU B 1 44 ? -18.922 14.539 0.224 1 97.31 44 LEU B O 1
ATOM 1615 N N . ALA B 1 45 ? -20.531 14.672 -1.271 1 96.75 45 ALA B N 1
ATOM 1616 C CA . ALA B 1 45 ? -21.406 13.781 -0.515 1 96.75 45 ALA B CA 1
ATOM 1617 C C . ALA B 1 45 ? -20.75 12.43 -0.266 1 96.75 45 ALA B C 1
ATOM 1619 O O . ALA B 1 45 ? -20.828 11.883 0.835 1 96.75 45 ALA B O 1
ATOM 1620 N N . THR B 1 46 ? -20.141 11.938 -1.297 1 97.19 46 THR B N 1
ATOM 1621 C CA . THR B 1 46 ? -19.453 10.664 -1.193 1 97.19 46 THR B CA 1
ATOM 1622 C C . THR B 1 46 ? -18.328 10.734 -0.165 1 97.19 46 THR B C 1
ATOM 1624 O O . THR B 1 46 ? -18.219 9.875 0.708 1 97.19 46 THR B O 1
ATOM 1627 N N . LEU B 1 47 ? -17.547 11.719 -0.256 1 97.25 47 LEU B N 1
ATOM 1628 C CA . LEU B 1 47 ? -16.391 11.859 0.637 1 97.25 47 LEU B CA 1
ATOM 1629 C C . LEU B 1 47 ? -16.844 12.117 2.07 1 97.25 47 LEU B C 1
ATOM 1631 O O . LEU B 1 47 ? -16.203 11.672 3.02 1 97.25 47 LEU B O 1
ATOM 1635 N N . TYR B 1 48 ? -17.953 12.773 2.225 1 96.88 48 TYR B N 1
ATOM 1636 C CA . TYR B 1 48 ? -18.516 12.945 3.559 1 96.88 48 TYR B CA 1
ATOM 1637 C C . TYR B 1 48 ? -18.938 11.609 4.152 1 96.88 48 TYR B C 1
ATOM 1639 O O . TYR B 1 48 ? -18.75 11.359 5.344 1 96.88 48 TYR B O 1
ATOM 1647 N N . LYS B 1 49 ? -19.453 10.82 3.344 1 96.19 49 LYS B N 1
ATOM 1648 C CA . LYS B 1 49 ? -19.875 9.492 3.781 1 96.19 49 LYS B CA 1
ATOM 1649 C C . LYS B 1 49 ? -18.688 8.648 4.207 1 96.19 49 LYS B C 1
ATOM 1651 O O . LYS B 1 49 ? -18.75 7.91 5.191 1 96.19 49 LYS B O 1
ATOM 1656 N N . LEU B 1 50 ? -17.641 8.773 3.479 1 97.12 50 LEU B N 1
ATOM 1657 C CA . LEU B 1 50 ? -16.453 7.949 3.707 1 97.12 50 LEU B CA 1
ATOM 1658 C C . LEU B 1 50 ? -15.602 8.531 4.828 1 97.12 50 LEU B C 1
ATOM 1660 O O . LEU B 1 50 ? -14.727 7.844 5.367 1 97.12 50 LEU B O 1
ATOM 1664 N N . ASN B 1 51 ? -15.867 9.75 5.184 1 97.56 51 ASN B N 1
ATOM 1665 C CA . ASN B 1 51 ? -15.031 10.5 6.117 1 97.56 51 ASN B CA 1
ATOM 1666 C C . ASN B 1 51 ? -14.961 9.82 7.48 1 97.56 51 ASN B C 1
ATOM 1668 O O . ASN B 1 51 ? -15.977 9.68 8.164 1 97.56 51 ASN B O 1
ATOM 1672 N N . GLY B 1 52 ? -13.711 9.414 7.852 1 97.69 52 GLY B N 1
ATOM 1673 C CA . GLY B 1 52 ? -13.484 8.789 9.148 1 97.69 52 GLY B CA 1
ATOM 1674 C C . GLY B 1 52 ? -14.016 7.367 9.219 1 97.69 52 GLY B C 1
ATOM 1675 O O . GLY B 1 52 ? -14.172 6.816 10.312 1 97.69 52 GLY B O 1
ATOM 1676 N N . ARG B 1 53 ? -14.305 6.75 8.141 1 98.19 53 ARG B N 1
ATOM 1677 C CA . ARG B 1 53 ? -14.906 5.422 8.109 1 98.19 53 ARG B CA 1
ATOM 1678 C C . ARG B 1 53 ? -14.125 4.484 7.195 1 98.19 53 ARG B C 1
ATOM 1680 O O . ARG B 1 53 ? -13.125 4.887 6.594 1 98.19 53 ARG B O 1
ATOM 1687 N N . LYS B 1 54 ? -14.5 3.275 7.195 1 98.5 54 LYS B N 1
ATOM 1688 C CA . LYS B 1 54 ? -13.82 2.305 6.344 1 98.5 54 LYS B CA 1
ATOM 1689 C C . LYS B 1 54 ? -14.719 1.85 5.199 1 98.5 54 LYS B C 1
ATOM 1691 O O . LYS B 1 54 ? -15.945 1.951 5.289 1 98.5 54 LYS B O 1
ATOM 1696 N N . HIS B 1 55 ? -14.211 1.435 4.176 1 98.62 55 HIS B N 1
ATOM 1697 C CA . HIS B 1 55 ? -14.867 0.831 3.02 1 98.62 55 HIS B CA 1
ATOM 1698 C C . HIS B 1 55 ? -13.977 -0.221 2.369 1 98.62 55 HIS B C 1
ATOM 1700 O O . HIS B 1 55 ? -12.797 -0.342 2.715 1 98.62 55 HIS B O 1
ATOM 1706 N N . ASP B 1 56 ? -14.531 -0.969 1.417 1 98.62 56 ASP B N 1
ATOM 1707 C CA . ASP B 1 56 ? -13.789 -2.08 0.828 1 98.62 56 ASP B CA 1
ATOM 1708 C C . ASP B 1 56 ? -13.586 -1.871 -0.671 1 98.62 56 ASP B C 1
ATOM 1710 O O . ASP B 1 56 ? -14.477 -1.362 -1.358 1 98.62 56 ASP B O 1
ATOM 1714 N N . VAL B 1 57 ? -12.453 -2.201 -1.12 1 98.31 57 VAL B N 1
ATOM 1715 C CA . VAL B 1 57 ? -12.148 -2.277 -2.545 1 98.31 57 VAL B CA 1
ATOM 1716 C C . VAL B 1 57 ? -12 -3.74 -2.963 1 98.31 57 VAL B C 1
ATOM 1718 O O . VAL B 1 57 ? -11.219 -4.484 -2.375 1 98.31 57 VAL B O 1
ATOM 1721 N N . PHE B 1 58 ? -12.758 -4.16 -3.967 1 98.31 58 PHE B N 1
ATOM 1722 C CA . PHE B 1 58 ? -12.703 -5.512 -4.512 1 98.31 58 PHE B CA 1
ATOM 1723 C C . PHE B 1 58 ? -12.18 -5.5 -5.941 1 98.31 58 PHE B C 1
ATOM 1725 O O . PHE B 1 58 ? -12.594 -4.668 -6.754 1 98.31 58 PHE B O 1
ATOM 1732 N N . THR B 1 59 ? -11.273 -6.344 -6.172 1 98 59 THR B N 1
ATOM 1733 C CA . THR B 1 59 ? -10.828 -6.559 -7.547 1 98 59 THR B CA 1
ATOM 1734 C C . THR B 1 59 ? -11.062 -8.008 -7.973 1 98 59 THR B C 1
ATOM 1736 O O . THR B 1 59 ? -10.617 -8.938 -7.293 1 98 59 THR B O 1
ATOM 1739 N N . GLY B 1 60 ? -11.828 -8.164 -8.984 1 98.25 60 GLY B N 1
ATOM 1740 C CA . GLY B 1 60 ? -11.961 -9.461 -9.633 1 98.25 60 GLY B CA 1
ATOM 1741 C C . GLY B 1 60 ? -10.938 -9.68 -10.734 1 98.25 60 GLY B C 1
ATOM 1742 O O . GLY B 1 60 ? -10.727 -8.797 -11.57 1 98.25 60 GLY B O 1
ATOM 1743 N N . VAL B 1 61 ? -10.258 -10.812 -10.742 1 97.88 61 VAL B N 1
ATOM 1744 C CA . VAL B 1 61 ? -9.219 -11.117 -11.719 1 97.88 61 VAL B CA 1
ATOM 1745 C C . VAL B 1 61 ? -9.57 -12.406 -12.469 1 97.88 61 VAL B C 1
ATOM 1747 O O . VAL B 1 61 ? -10.016 -13.383 -11.859 1 97.88 61 VAL B O 1
ATOM 1750 N N . GLY B 1 62 ? -9.453 -12.359 -13.719 1 97.19 62 GLY B N 1
ATOM 1751 C CA . GLY B 1 62 ? -9.539 -13.547 -14.562 1 97.19 62 GLY B CA 1
ATOM 1752 C C . GLY B 1 62 ? -8.227 -13.883 -15.242 1 97.19 62 GLY B C 1
ATOM 1753 O O . GLY B 1 62 ? -7.496 -12.992 -15.68 1 97.19 62 GLY B O 1
ATOM 1754 N N . LEU B 1 63 ? -7.902 -15.18 -15.305 1 93.94 63 LEU B N 1
ATOM 1755 C CA . LEU B 1 63 ? -6.699 -15.688 -15.961 1 93.94 63 LEU B CA 1
ATOM 1756 C C . LEU B 1 63 ? -7.059 -16.703 -17.047 1 93.94 63 LEU B C 1
ATOM 1758 O O . LEU B 1 63 ? -7.527 -17.797 -16.734 1 93.94 63 LEU B O 1
ATOM 1762 N N . ALA B 1 64 ? -6.797 -16.297 -18.219 1 92.88 64 ALA B N 1
ATOM 1763 C CA . ALA B 1 64 ? -6.984 -17.219 -19.328 1 92.88 64 ALA B CA 1
ATOM 1764 C C . ALA B 1 64 ? -5.648 -17.781 -19.812 1 92.88 64 ALA B C 1
ATOM 1766 O O . ALA B 1 64 ? -4.805 -17.047 -20.328 1 92.88 64 ALA B O 1
ATOM 1767 N N . TRP B 1 65 ? -5.508 -19.047 -19.594 1 90.19 65 TRP B N 1
ATOM 1768 C CA . TRP B 1 65 ? -4.305 -19.75 -20.047 1 90.19 65 TRP B CA 1
ATOM 1769 C C . TRP B 1 65 ? -4.477 -20.266 -21.484 1 90.19 65 TRP B C 1
ATOM 1771 O O . TRP B 1 65 ? -5.387 -21.047 -21.75 1 90.19 65 TRP B O 1
ATOM 1781 N N . LEU B 1 66 ? -3.502 -19.812 -22.297 1 87.81 66 LEU B N 1
ATOM 1782 C CA . LEU B 1 66 ? -3.664 -20.125 -23.703 1 87.81 66 LEU B CA 1
ATOM 1783 C C . LEU B 1 66 ? -2.547 -21.047 -24.203 1 87.81 66 LEU B C 1
ATOM 1785 O O . LEU B 1 66 ? -1.436 -21.016 -23.656 1 87.81 66 LEU B O 1
ATOM 1789 N N . ASP B 1 67 ? -2.893 -21.906 -25.125 1 86.94 67 ASP B N 1
ATOM 1790 C CA . ASP B 1 67 ? -1.87 -22.625 -25.875 1 86.94 67 ASP B CA 1
ATOM 1791 C C . ASP B 1 67 ? -1.1 -21.672 -26.797 1 86.94 67 ASP B C 1
ATOM 1793 O O . ASP B 1 67 ? -1.684 -21.047 -27.688 1 86.94 67 ASP B O 1
ATOM 1797 N N . PRO B 1 68 ? 0.118 -21.609 -26.578 1 81.19 68 PRO B N 1
ATOM 1798 C CA . PRO B 1 68 ? 0.877 -20.609 -27.328 1 81.19 68 PRO B CA 1
ATOM 1799 C C . PRO B 1 68 ? 0.859 -20.875 -28.844 1 81.19 68 PRO B C 1
ATOM 1801 O O . PRO B 1 68 ? 1.021 -19.938 -29.641 1 81.19 68 PRO B O 1
ATOM 1804 N N . SER B 1 69 ? 0.689 -22.156 -29.203 1 82.56 69 SER B N 1
ATOM 1805 C CA . SER B 1 69 ? 0.738 -22.531 -30.609 1 82.56 69 SER B CA 1
ATOM 1806 C C . SER B 1 69 ? -0.611 -22.312 -31.281 1 82.56 69 SER B C 1
ATOM 1808 O O . SER B 1 69 ? -0.671 -21.906 -32.438 1 82.56 69 SER B O 1
ATOM 1810 N N . THR B 1 70 ? -1.648 -22.469 -30.578 1 85.31 70 THR B N 1
ATOM 1811 C CA . THR B 1 70 ? -2.963 -22.469 -31.219 1 85.31 70 THR B CA 1
ATOM 1812 C C . THR B 1 70 ? -3.809 -21.312 -30.703 1 85.31 70 THR B C 1
ATOM 1814 O O . THR B 1 70 ? -4.855 -21 -31.281 1 85.31 70 THR B O 1
ATOM 1817 N N . ASN B 1 71 ? -3.379 -20.75 -29.562 1 82.25 71 ASN B N 1
ATOM 1818 C CA . ASN B 1 71 ? -4.113 -19.688 -28.891 1 82.25 71 ASN B CA 1
ATOM 1819 C C . ASN B 1 71 ? -5.441 -20.188 -28.328 1 82.25 71 ASN B C 1
ATOM 1821 O O . ASN B 1 71 ? -6.355 -19.391 -28.078 1 82.25 71 ASN B O 1
ATOM 1825 N N . ASN B 1 72 ? -5.562 -21.453 -28.312 1 89.5 72 ASN B N 1
ATOM 1826 C CA . ASN B 1 72 ? -6.738 -22.047 -27.672 1 89.5 72 ASN B CA 1
ATOM 1827 C C . ASN B 1 72 ? -6.676 -21.953 -26.156 1 89.5 72 ASN B C 1
ATOM 1829 O O . ASN B 1 72 ? -5.59 -22 -25.578 1 89.5 72 ASN B O 1
ATOM 1833 N N . LEU B 1 73 ? -7.891 -21.812 -25.609 1 91.38 73 LEU B N 1
ATOM 1834 C CA . LEU B 1 73 ? -7.984 -21.734 -24.156 1 91.38 73 LEU B CA 1
ATOM 1835 C C . LEU B 1 73 ? -7.668 -23.094 -23.531 1 91.38 73 LEU B C 1
ATOM 1837 O O . LEU B 1 73 ? -8.305 -24.094 -23.859 1 91.38 73 LEU B O 1
ATOM 1841 N N . LEU B 1 74 ? -6.656 -23.078 -22.672 1 90.19 74 LEU B N 1
ATOM 1842 C CA . LEU B 1 74 ? -6.262 -24.312 -21.984 1 90.19 74 LEU B CA 1
ATOM 1843 C C . LEU B 1 74 ? -6.941 -24.406 -20.625 1 90.19 74 LEU B C 1
ATOM 1845 O O . LEU B 1 74 ? -7.348 -25.484 -20.203 1 90.19 74 LEU B O 1
ATOM 1849 N N . ALA B 1 75 ? -7.047 -23.375 -19.953 1 92.75 75 ALA B N 1
ATOM 1850 C CA . ALA B 1 75 ? -7.633 -23.312 -18.625 1 92.75 75 ALA B CA 1
ATOM 1851 C C . ALA B 1 75 ? -8.031 -21.875 -18.266 1 92.75 75 ALA B C 1
ATOM 1853 O O . ALA B 1 75 ? -7.566 -20.922 -18.891 1 92.75 75 ALA B O 1
ATOM 1854 N N . TYR B 1 76 ? -9.016 -21.734 -17.344 1 94.81 76 TYR B N 1
ATOM 1855 C CA . TYR B 1 76 ? -9.453 -20.438 -16.844 1 94.81 76 TYR B CA 1
ATOM 1856 C C . TYR B 1 76 ? -9.539 -20.438 -15.32 1 94.81 76 TYR B C 1
ATOM 1858 O O . TYR B 1 76 ? -10.141 -21.328 -14.727 1 94.81 76 TYR B O 1
ATOM 1866 N N . ASP B 1 77 ? -8.859 -19.531 -14.711 1 95.81 77 ASP B N 1
ATOM 1867 C CA . ASP B 1 77 ? -8.945 -19.297 -13.273 1 95.81 77 ASP B CA 1
ATOM 1868 C C . ASP B 1 77 ? -9.5 -17.906 -12.984 1 95.81 77 ASP B C 1
ATOM 1870 O O . ASP B 1 77 ? -9.461 -17.016 -13.844 1 95.81 77 ASP B O 1
ATOM 1874 N N . SER B 1 78 ? -10.156 -17.781 -11.828 1 97.31 78 SER B N 1
ATOM 1875 C CA . SER B 1 78 ? -10.594 -16.469 -11.383 1 97.31 78 SER B CA 1
ATOM 1876 C C . SER B 1 78 ? -10.594 -16.359 -9.867 1 97.31 78 SER B C 1
ATOM 1878 O O . SER B 1 78 ? -10.688 -17.375 -9.164 1 97.31 78 SER B O 1
ATOM 1880 N N . PHE B 1 79 ? -10.414 -15.188 -9.414 1 98.12 79 PHE B N 1
ATOM 1881 C CA . PHE B 1 79 ? -10.492 -14.938 -7.98 1 98.12 79 PHE B CA 1
ATOM 1882 C C . PHE B 1 79 ? -10.867 -13.484 -7.711 1 98.12 79 PHE B C 1
ATOM 1884 O O . PHE B 1 79 ? -10.852 -12.648 -8.617 1 98.12 79 PHE B O 1
ATOM 1891 N N . VAL B 1 80 ? -11.344 -13.242 -6.523 1 98.5 80 VAL B N 1
ATOM 1892 C CA . VAL B 1 80 ? -11.617 -11.898 -6.031 1 98.5 80 VAL B CA 1
ATOM 1893 C C . VAL B 1 80 ? -10.758 -11.609 -4.805 1 98.5 80 VAL B C 1
ATOM 1895 O O . VAL B 1 80 ? -10.562 -12.484 -3.959 1 98.5 80 VAL B O 1
ATOM 1898 N N . GLU B 1 81 ? -10.188 -10.438 -4.781 1 98.5 81 GLU B N 1
ATOM 1899 C CA . GLU B 1 81 ? -9.406 -9.992 -3.635 1 98.5 81 GLU B CA 1
ATOM 1900 C C . GLU B 1 81 ? -10.008 -8.742 -3.008 1 98.5 81 GLU B C 1
ATOM 1902 O O . GLU B 1 81 ? -10.539 -7.883 -3.713 1 98.5 81 GLU B O 1
ATOM 1907 N N . ARG B 1 82 ? -9.891 -8.641 -1.679 1 98.56 82 ARG B N 1
ATOM 1908 C CA . ARG B 1 82 ? -10.453 -7.516 -0.933 1 98.56 82 ARG B CA 1
ATOM 1909 C C . ARG B 1 82 ? -9.359 -6.75 -0.197 1 98.56 82 ARG B C 1
ATOM 1911 O O . ARG B 1 82 ? -8.453 -7.352 0.386 1 98.56 82 ARG B O 1
ATOM 1918 N N . THR B 1 83 ? -9.375 -5.473 -0.24 1 98.5 83 THR B N 1
ATOM 1919 C CA . THR B 1 83 ? -8.602 -4.574 0.606 1 98.5 83 THR B CA 1
ATOM 1920 C C . THR B 1 83 ? -9.508 -3.582 1.321 1 98.5 83 THR B C 1
ATOM 1922 O O . THR B 1 83 ? -10.336 -2.918 0.686 1 98.5 83 THR B O 1
ATOM 1925 N N . THR B 1 84 ? -9.391 -3.479 2.604 1 98.75 84 THR B N 1
ATOM 1926 C CA . THR B 1 84 ? -10.141 -2.508 3.387 1 98.75 84 THR B CA 1
ATOM 1927 C C . THR B 1 84 ? -9.367 -1.202 3.523 1 98.75 84 THR B C 1
ATOM 1929 O O . THR B 1 84 ? -8.188 -1.209 3.889 1 98.75 84 THR B O 1
ATOM 1932 N N . VAL B 1 85 ? -10.023 -0.157 3.215 1 98.5 85 VAL B N 1
ATOM 1933 C CA . VAL B 1 85 ? -9.43 1.175 3.271 1 98.5 85 VAL B CA 1
ATOM 1934 C C . VAL B 1 85 ? -10.039 1.966 4.426 1 98.5 85 VAL B C 1
ATOM 1936 O O . VAL B 1 85 ? -11.266 2.029 4.562 1 98.5 85 VAL B O 1
ATOM 1939 N N . HIS B 1 86 ? -9.195 2.531 5.254 1 98.56 86 HIS B N 1
ATOM 1940 C CA . HIS B 1 86 ? -9.633 3.418 6.324 1 98.56 86 HIS B CA 1
ATOM 1941 C C . HIS B 1 86 ? -9.352 4.879 5.98 1 98.56 86 HIS B C 1
ATOM 1943 O O . HIS B 1 86 ? -8.195 5.301 5.934 1 98.56 86 HIS B O 1
ATOM 1949 N N . MET B 1 87 ? -10.469 5.57 5.809 1 98 87 MET B N 1
ATOM 1950 C CA . MET B 1 87 ? -10.352 6.992 5.504 1 98 87 MET B CA 1
ATOM 1951 C C . MET B 1 87 ? -10.055 7.797 6.766 1 98 87 MET B C 1
ATOM 1953 O O . MET B 1 87 ? -10.633 7.531 7.824 1 98 87 MET B O 1
ATOM 1957 N N . GLY B 1 88 ? -9.188 8.734 6.586 1 97.19 88 GLY B N 1
ATOM 1958 C CA . GLY B 1 88 ? -8.969 9.648 7.691 1 97.19 88 GLY B CA 1
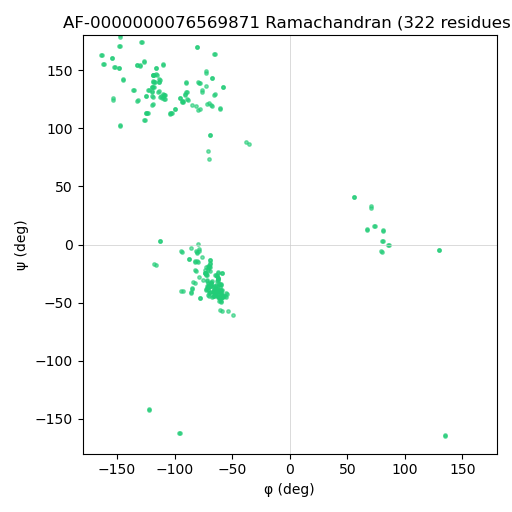ATOM 1959 C C . GLY B 1 88 ? -10.188 10.492 8.023 1 97.19 88 GLY B C 1
ATOM 1960 O O . GLY B 1 88 ? -11.133 10.547 7.242 1 97.19 88 GLY B O 1
ATOM 1961 N N . LYS B 1 89 ? -10.117 11.07 9.195 1 96.19 89 LYS B N 1
ATOM 1962 C CA . LYS B 1 89 ? -11.141 12.031 9.578 1 96.19 89 LYS B CA 1
ATOM 1963 C C . LYS B 1 89 ? -10.719 13.453 9.25 1 96.19 89 LYS B C 1
ATOM 1965 O O . LYS B 1 89 ? -9.656 13.914 9.688 1 96.19 89 LYS B O 1
ATOM 1970 N N . PHE B 1 90 ? -11.555 14.109 8.469 1 91.75 90 PHE B N 1
ATOM 1971 C CA . PHE B 1 90 ? -11.203 15.445 8 1 91.75 90 PHE B CA 1
ATOM 1972 C C . PHE B 1 90 ? -12.344 16.422 8.242 1 91.75 90 PHE B C 1
ATOM 1974 O O . PHE B 1 90 ? -13.508 16.031 8.312 1 91.75 90 PHE B O 1
ATOM 1981 N N . ASP B 1 91 ? -11.938 17.641 8.367 1 90.12 91 ASP B N 1
ATOM 1982 C CA . ASP B 1 91 ? -12.961 18.672 8.43 1 90.12 91 ASP B CA 1
ATOM 1983 C C . ASP B 1 91 ? -13.469 19.031 7.031 1 90.12 91 ASP B C 1
ATOM 1985 O O . ASP B 1 91 ? -12.938 18.531 6.031 1 90.12 91 ASP B O 1
ATOM 1989 N N . GLU B 1 92 ? -14.492 19.766 6.996 1 91 92 GLU B N 1
ATOM 1990 C CA . GLU B 1 92 ? -15.156 20.109 5.738 1 91 92 GLU B CA 1
ATOM 1991 C C . GLU B 1 92 ? -14.227 20.859 4.801 1 91 92 GLU B C 1
ATOM 1993 O O . GLU B 1 92 ? -14.266 20.672 3.586 1 91 92 GLU B O 1
ATOM 1998 N N . ARG 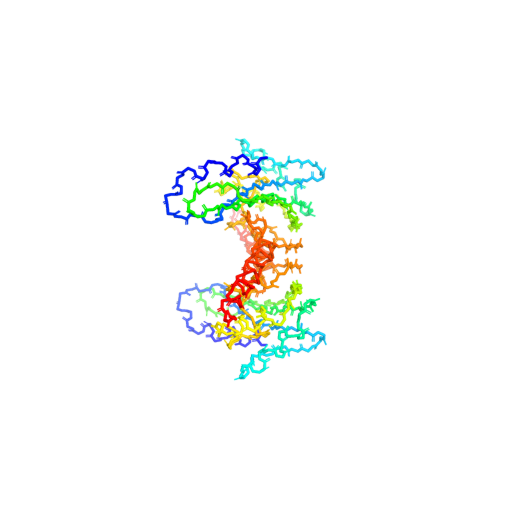B 1 93 ? -13.445 21.656 5.324 1 87.5 93 ARG B N 1
ATOM 1999 C CA . ARG B 1 93 ? -12.547 22.484 4.527 1 87.5 93 ARG B CA 1
ATOM 2000 C C . ARG B 1 93 ? -11.57 21.625 3.734 1 87.5 93 ARG B C 1
ATOM 2002 O O . ARG B 1 93 ? -11.32 21.875 2.553 1 87.5 93 ARG B O 1
ATOM 2009 N N . LEU B 1 94 ? -11.023 20.672 4.352 1 89.31 94 LEU B N 1
ATOM 2010 C CA . LEU B 1 94 ? -10.062 19.797 3.689 1 89.31 94 LEU B CA 1
ATOM 2011 C C . LEU B 1 94 ? -10.734 18.984 2.592 1 89.31 94 LEU B C 1
ATOM 2013 O O . LEU B 1 94 ? -10.164 18.797 1.512 1 89.31 94 LEU B O 1
ATOM 2017 N N . ILE B 1 95 ? -11.898 18.516 2.877 1 93.81 95 ILE B N 1
ATOM 2018 C CA . ILE B 1 95 ? -12.648 17.75 1.885 1 93.81 95 ILE B CA 1
ATOM 2019 C C . ILE B 1 95 ? -12.938 18.625 0.668 1 93.81 95 ILE B C 1
ATOM 2021 O O . ILE B 1 95 ? -12.758 18.203 -0.473 1 93.81 95 ILE B O 1
ATOM 2025 N N . GLU B 1 96 ? -13.352 19.797 0.936 1 93.12 96 GLU B N 1
ATOM 2026 C CA . GLU B 1 96 ? -13.633 20.75 -0.144 1 93.12 96 GLU B CA 1
ATOM 2027 C C . GLU B 1 96 ? -12.375 21.047 -0.953 1 93.12 96 GLU B C 1
ATOM 2029 O O . GLU B 1 96 ? -12.422 21.125 -2.184 1 93.12 96 GLU B O 1
ATOM 2034 N N . ALA B 1 97 ? -11.32 21.219 -0.283 1 90.25 97 ALA B N 1
ATOM 2035 C CA . ALA B 1 97 ? -10.055 21.484 -0.961 1 90.25 97 ALA B CA 1
ATOM 2036 C C . ALA B 1 97 ? -9.68 20.344 -1.905 1 90.25 97 ALA B C 1
ATOM 2038 O O . ALA B 1 97 ? -9.219 20.578 -3.023 1 90.25 97 ALA B O 1
ATOM 2039 N N . TYR B 1 98 ? -9.883 19.172 -1.457 1 92.94 98 TYR B N 1
ATOM 2040 C CA . TYR B 1 98 ? -9.57 18.016 -2.297 1 92.94 98 TYR B CA 1
ATOM 2041 C C . TYR B 1 98 ? -10.477 17.969 -3.518 1 92.94 98 TYR B C 1
ATOM 2043 O O . TYR B 1 98 ? -10.016 17.766 -4.641 1 92.94 98 TYR B O 1
ATOM 2051 N N . VAL B 1 99 ? -11.75 18.203 -3.287 1 95.62 99 VAL B N 1
ATOM 2052 C CA . VAL B 1 99 ? -12.711 18.156 -4.383 1 95.62 99 VAL B CA 1
ATOM 2053 C C . VAL B 1 99 ? -12.383 19.234 -5.406 1 95.62 99 VAL B C 1
ATOM 2055 O O . VAL B 1 99 ? -12.539 19.031 -6.609 1 95.62 99 VAL B O 1
ATOM 2058 N N . ASN B 1 100 ? -11.852 20.297 -4.906 1 93.25 100 ASN B N 1
ATOM 2059 C CA . ASN B 1 100 ? -11.516 21.438 -5.77 1 93.25 100 ASN B CA 1
ATOM 2060 C C . ASN B 1 100 ? -10.344 21.109 -6.688 1 93.25 100 ASN B C 1
ATOM 2062 O O . ASN B 1 100 ? -10.117 21.797 -7.68 1 93.25 100 ASN B O 1
ATOM 2066 N N . THR B 1 101 ? -9.586 20.125 -6.395 1 92.31 101 THR B N 1
ATOM 2067 C CA . THR B 1 101 ? -8.5 19.719 -7.277 1 92.31 101 THR B CA 1
ATOM 2068 C C . THR B 1 101 ? -9.047 19.062 -8.547 1 92.31 101 THR B C 1
ATOM 2070 O O . THR B 1 101 ? -8.312 18.891 -9.523 1 92.31 101 THR B O 1
ATOM 2073 N N . GLU B 1 102 ? -10.289 18.547 -8.492 1 94.31 102 GLU B N 1
ATOM 2074 C CA . GLU B 1 102 ? -11 17.891 -9.586 1 94.31 102 GLU B CA 1
ATOM 2075 C C . GLU B 1 102 ? -10.547 16.453 -9.75 1 94.31 102 GLU B C 1
ATOM 2077 O O . GLU B 1 102 ? -11.07 15.719 -10.594 1 94.31 102 GLU B O 1
ATOM 2082 N N . GLU B 1 103 ? -9.695 16.016 -8.906 1 92.25 103 GLU B N 1
ATOM 2083 C CA . GLU B 1 103 ? -9.203 14.641 -8.969 1 92.25 103 GLU B CA 1
ATOM 2084 C C . GLU B 1 103 ? -10.32 13.633 -8.727 1 92.25 103 GLU B C 1
ATOM 2086 O O . GLU B 1 103 ? -10.32 12.547 -9.305 1 92.25 103 GLU B O 1
ATOM 2091 N N . PRO B 1 104 ? -11.242 13.945 -7.898 1 94.62 104 PRO B N 1
ATOM 2092 C CA . PRO B 1 104 ? -12.32 12.992 -7.613 1 94.62 104 PRO B CA 1
ATOM 2093 C C . PRO B 1 104 ? -13.156 12.664 -8.852 1 94.62 104 PRO B C 1
ATOM 2095 O O . PRO B 1 104 ? -13.773 11.594 -8.914 1 94.62 104 PRO B O 1
ATOM 2098 N N . MET B 1 105 ? -13.148 13.578 -9.805 1 94.94 105 MET B N 1
ATOM 2099 C CA . MET B 1 105 ? -13.984 13.383 -10.977 1 94.94 105 MET B CA 1
ATOM 2100 C C . MET B 1 105 ? -13.523 12.18 -11.789 1 94.94 105 MET B C 1
ATOM 2102 O O . MET B 1 105 ? -12.336 12.023 -12.055 1 94.94 105 MET B O 1
ATOM 2106 N N . GLY B 1 106 ? -14.492 11.258 -12.117 1 93.12 106 GLY B N 1
ATOM 2107 C CA . GLY B 1 106 ? -14.18 10.062 -12.891 1 93.12 106 GLY B CA 1
ATOM 2108 C C . GLY B 1 106 ? -13.594 8.945 -12.055 1 93.12 106 GLY B C 1
ATOM 2109 O O . GLY B 1 106 ? -13.109 7.945 -12.586 1 93.12 106 GLY B O 1
ATOM 2110 N N . LYS B 1 107 ? -13.664 9.094 -10.75 1 94.44 107 LYS B N 1
ATOM 2111 C CA . LYS B 1 107 ? -13.117 8.078 -9.859 1 94.44 107 LYS B CA 1
ATOM 2112 C C . LYS B 1 107 ? -14.211 7.477 -8.977 1 94.44 107 LYS B C 1
ATOM 2114 O O . LYS B 1 107 ? -14.93 8.211 -8.297 1 94.44 107 LYS B O 1
ATOM 2119 N N . ALA B 1 108 ? -14.266 6.211 -9.016 1 94 108 ALA B N 1
ATOM 2120 C CA . ALA B 1 108 ? -15.164 5.555 -8.07 1 94 108 ALA B CA 1
ATOM 2121 C C . ALA B 1 108 ? -14.812 5.926 -6.633 1 94 108 ALA B C 1
ATOM 2123 O O . ALA B 1 108 ? -13.633 5.984 -6.27 1 94 108 ALA B O 1
ATOM 2124 N N . GLY B 1 109 ? -15.82 6.246 -5.805 1 95.75 109 GLY B N 1
ATOM 2125 C CA . GLY B 1 109 ? -15.594 6.605 -4.414 1 95.75 109 GLY B CA 1
ATOM 2126 C C . GLY B 1 109 ? -15.125 8.039 -4.238 1 95.75 109 GLY B C 1
ATOM 2127 O O . GLY B 1 109 ? -14.914 8.492 -3.111 1 95.75 109 GLY B O 1
ATOM 2128 N N . SER B 1 110 ? -14.867 8.734 -5.41 1 96.56 110 SER B N 1
ATOM 2129 C CA . SER B 1 110 ? -14.539 10.156 -5.438 1 96.56 110 SER B CA 1
ATOM 2130 C C . SER B 1 110 ? -13.148 10.406 -4.863 1 96.56 110 SER B C 1
ATOM 2132 O O . SER B 1 110 ? -12.914 11.43 -4.219 1 96.56 110 SER B O 1
ATOM 2134 N N . TYR B 1 111 ? -12.281 9.562 -5.02 1 95.81 111 TYR B N 1
ATOM 2135 C CA . TYR B 1 111 ? -10.883 9.812 -4.688 1 95.81 111 TYR B CA 1
ATOM 2136 C C . TYR B 1 111 ? -9.961 8.961 -5.551 1 95.81 111 TYR B C 1
ATOM 2138 O O . TYR B 1 111 ? -10.352 7.891 -6.023 1 95.81 111 TYR B O 1
ATOM 2146 N N . ASP B 1 112 ? -8.797 9.453 -5.75 1 92.81 112 ASP B N 1
ATOM 2147 C CA . ASP B 1 112 ? -7.789 8.742 -6.535 1 92.81 112 ASP B CA 1
ATOM 2148 C C . ASP B 1 112 ? -6.789 8.031 -5.629 1 92.81 112 ASP B C 1
ATOM 2150 O O . ASP B 1 112 ? -6.035 8.68 -4.902 1 92.81 112 ASP B O 1
ATOM 2154 N N . TYR B 1 113 ? -6.746 6.73 -5.688 1 91.06 113 TYR B N 1
ATOM 2155 C CA . TYR B 1 113 ? -5.883 5.895 -4.859 1 91.06 113 TYR B CA 1
ATOM 2156 C C . TYR B 1 113 ? -4.418 6.066 -5.25 1 91.06 113 TYR B C 1
ATOM 2158 O O . TYR B 1 113 ? -3.52 5.734 -4.477 1 91.06 113 TYR B O 1
ATOM 2166 N N . GLN B 1 114 ? -4.125 6.586 -6.336 1 85.94 114 GLN B N 1
ATOM 2167 C CA . GLN B 1 114 ? -2.762 6.719 -6.836 1 85.94 114 GLN B CA 1
ATOM 2168 C C . GLN B 1 114 ? -2.336 8.18 -6.895 1 85.94 114 GLN B C 1
ATOM 2170 O O . GLN B 1 114 ? -1.229 8.492 -7.336 1 85.94 114 GLN B O 1
ATOM 2175 N N . GLY B 1 115 ? -3.148 9.102 -6.457 1 88.44 115 GLY B N 1
ATOM 2176 C CA . GLY B 1 115 ? -2.883 10.531 -6.5 1 88.44 115 GLY B CA 1
ATOM 2177 C C . GLY B 1 115 ? -2.939 11.188 -5.133 1 88.44 115 GLY B C 1
ATOM 2178 O O . GLY B 1 115 ? -2.443 10.633 -4.152 1 88.44 115 GLY B O 1
ATOM 2179 N N . ILE B 1 116 ? -3.486 12.406 -5.117 1 88.25 116 ILE B N 1
ATOM 2180 C CA . ILE B 1 116 ? -3.635 13.18 -3.891 1 88.25 116 ILE B CA 1
ATOM 2181 C C . ILE B 1 116 ? -4.559 12.445 -2.922 1 88.25 116 ILE B C 1
ATOM 2183 O O . ILE B 1 116 ? -4.375 12.523 -1.704 1 88.25 116 ILE B O 1
ATOM 2187 N N . GLY B 1 117 ? -5.438 11.703 -3.471 1 91.62 117 GLY B N 1
ATOM 2188 C CA . GLY B 1 117 ? -6.41 10.977 -2.674 1 91.62 117 GLY B CA 1
ATOM 2189 C C . GLY B 1 117 ? -5.773 10.016 -1.684 1 91.62 117 GLY B C 1
ATOM 2190 O O . GLY B 1 117 ? -6.355 9.719 -0.638 1 91.62 117 GLY B O 1
ATOM 2191 N N . MET B 1 118 ? -4.59 9.633 -2.045 1 89.88 118 MET B N 1
ATOM 2192 C CA . MET B 1 118 ? -3.875 8.727 -1.148 1 89.88 118 MET B CA 1
ATOM 2193 C C . MET B 1 118 ? -3.621 9.391 0.202 1 89.88 118 MET B C 1
ATOM 2195 O O . MET B 1 118 ? -3.58 8.711 1.231 1 89.88 118 MET B O 1
ATOM 2199 N N . SER B 1 119 ? -3.477 10.68 0.23 1 89.75 119 SER B N 1
ATOM 2200 C CA . SER B 1 119 ? -3.223 11.414 1.462 1 89.75 119 SER B CA 1
ATOM 2201 C C . SER B 1 119 ? -4.445 11.406 2.377 1 89.75 119 SER B C 1
ATOM 2203 O O . SER B 1 119 ? -4.344 11.742 3.557 1 89.75 119 SER B O 1
ATOM 2205 N N . LEU B 1 120 ? -5.586 11.008 1.878 1 93.94 120 LEU B N 1
ATOM 2206 C CA . LEU B 1 120 ? -6.812 10.953 2.66 1 93.94 120 LEU B CA 1
ATOM 2207 C C . LEU B 1 120 ? -6.938 9.609 3.377 1 93.94 120 LEU B C 1
ATOM 2209 O O . LEU B 1 120 ? -7.777 9.453 4.266 1 93.94 120 LEU B O 1
ATOM 2213 N N . ILE B 1 121 ? -6.09 8.656 2.988 1 96.75 121 ILE B N 1
ATOM 2214 C CA . ILE B 1 121 ? -6.184 7.297 3.51 1 96.75 121 ILE B CA 1
ATOM 2215 C C . ILE B 1 121 ? -5.273 7.148 4.727 1 96.75 121 ILE B C 1
ATOM 2217 O O . ILE B 1 121 ? -4.059 7.336 4.629 1 96.75 121 ILE B O 1
ATOM 2221 N N . GLU B 1 122 ? -5.828 6.773 5.82 1 97.38 122 GLU B N 1
ATOM 2222 C CA . GLU B 1 122 ? -5.094 6.586 7.066 1 97.38 122 GLU B CA 1
ATOM 2223 C C . GLU B 1 122 ? -4.336 5.262 7.066 1 97.38 122 GLU B C 1
ATOM 2225 O O . GLU B 1 122 ? -3.17 5.207 7.457 1 97.38 122 GLU B O 1
ATOM 2230 N N . ARG B 1 123 ? -4.992 4.262 6.668 1 97.69 123 ARG B N 1
ATOM 2231 C CA . ARG B 1 123 ? -4.371 2.943 6.609 1 97.69 123 ARG B CA 1
ATOM 2232 C C . ARG B 1 123 ? -5.184 1.992 5.738 1 97.69 123 ARG B C 1
ATOM 2234 O O . ARG B 1 123 ? -6.344 2.268 5.426 1 97.69 123 ARG B O 1
ATOM 2241 N N . ILE B 1 124 ? -4.547 0.912 5.344 1 98.06 124 ILE B N 1
ATOM 2242 C CA . ILE B 1 124 ? -5.246 -0.151 4.629 1 98.06 124 ILE B CA 1
ATOM 2243 C C . ILE B 1 124 ? -5.012 -1.486 5.332 1 98.06 124 ILE B C 1
ATOM 2245 O O . ILE B 1 124 ? -4.082 -1.617 6.137 1 98.06 124 ILE B O 1
ATOM 2249 N N . GLU B 1 125 ? -5.879 -2.369 5.102 1 98.56 125 GLU B N 1
ATOM 2250 C CA . GLU B 1 125 ? -5.766 -3.777 5.473 1 98.56 125 GLU B CA 1
ATOM 2251 C C . GLU B 1 125 ? -5.977 -4.688 4.27 1 98.56 125 GLU B C 1
ATOM 2253 O O . GLU B 1 125 ? -7.105 -4.863 3.805 1 98.56 125 GLU B O 1
ATOM 2258 N N . GLY B 1 126 ? -4.941 -5.258 3.811 1 98.12 126 GLY B N 1
ATOM 2259 C CA . GLY B 1 126 ? -4.98 -6.07 2.605 1 98.12 126 GLY B CA 1
ATOM 2260 C C . GLY B 1 126 ? -3.832 -5.785 1.655 1 98.12 126 GLY B C 1
ATOM 2261 O O . GLY B 1 126 ? -2.791 -5.266 2.066 1 98.12 126 GLY B O 1
ATOM 2262 N N . ASP B 1 127 ? -3.992 -6.227 0.436 1 97.06 127 ASP B N 1
ATOM 2263 C CA . ASP B 1 127 ? -3.008 -6.027 -0.624 1 97.06 127 ASP B CA 1
ATOM 2264 C C . ASP B 1 127 ? -3.117 -4.625 -1.22 1 97.06 127 ASP B C 1
ATOM 2266 O O . ASP B 1 127 ? -4.16 -4.258 -1.769 1 97.06 127 ASP B O 1
ATOM 2270 N N . TYR B 1 128 ? -2.1 -3.848 -1.066 1 94.94 128 TYR B N 1
ATOM 2271 C CA . TYR B 1 128 ? -2.072 -2.488 -1.596 1 94.94 128 TYR B CA 1
ATOM 2272 C C . TYR B 1 128 ? -2.377 -2.479 -3.09 1 94.94 128 TYR B C 1
ATOM 2274 O O . TYR B 1 128 ? -3.164 -1.657 -3.564 1 94.94 128 TYR B O 1
ATOM 2282 N N . PHE B 1 129 ? -1.851 -3.377 -3.865 1 94.31 129 PHE B N 1
ATOM 2283 C CA . PHE B 1 129 ? -1.977 -3.398 -5.316 1 94.31 129 PHE B CA 1
ATOM 2284 C C . PHE B 1 129 ? -3.377 -3.83 -5.734 1 94.31 129 PHE B C 1
ATOM 2286 O O . PHE B 1 129 ? -3.836 -3.498 -6.828 1 94.31 129 PHE B O 1
ATOM 2293 N N . ASN B 1 130 ? -4.027 -4.555 -4.848 1 96.75 130 ASN B N 1
ATOM 2294 C CA . ASN B 1 130 ? -5.426 -4.871 -5.117 1 96.75 130 ASN B CA 1
ATOM 2295 C C . ASN B 1 130 ? -6.262 -3.605 -5.297 1 96.75 130 ASN B C 1
ATOM 2297 O O . ASN B 1 130 ? -7.051 -3.506 -6.242 1 96.75 130 ASN B O 1
ATOM 2301 N N . ALA B 1 131 ? -6.004 -2.689 -4.402 1 94.5 131 ALA B N 1
ATOM 2302 C CA . ALA B 1 131 ? -6.773 -1.449 -4.453 1 94.5 131 ALA B CA 1
ATOM 2303 C C . ALA B 1 131 ? -6.383 -0.608 -5.664 1 94.5 131 ALA B C 1
ATOM 2305 O O . ALA B 1 131 ? -7.137 0.274 -6.086 1 94.5 131 ALA B O 1
ATOM 2306 N N . LEU B 1 132 ? -5.227 -0.926 -6.16 1 93.12 132 LEU B N 1
ATOM 2307 C CA . LEU B 1 132 ? -4.797 -0.246 -7.375 1 93.12 132 LEU B CA 1
ATOM 2308 C C . LEU 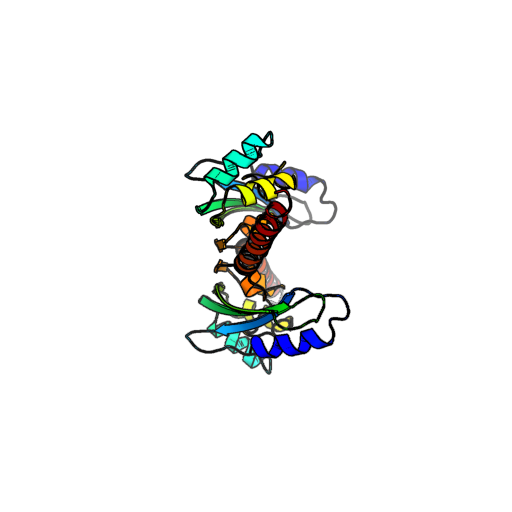B 1 132 ? -5.426 -0.887 -8.609 1 93.12 132 LEU B C 1
ATOM 2310 O O . LEU B 1 132 ? -5.441 -0.288 -9.688 1 93.12 132 LEU B O 1
ATOM 2314 N N . GLY B 1 133 ? -5.82 -2.123 -8.469 1 94.62 133 GLY B N 1
ATOM 2315 C CA . GLY B 1 133 ? -6.488 -2.762 -9.594 1 94.62 133 GLY B CA 1
ATOM 2316 C C . GLY B 1 133 ? -5.906 -4.121 -9.945 1 94.62 133 GLY B C 1
ATOM 2317 O O . GLY B 1 133 ? -6.422 -4.812 -10.82 1 94.62 133 GLY B O 1
ATOM 2318 N N . LEU B 1 134 ? -4.875 -4.504 -9.297 1 95 134 LEU B N 1
ATOM 2319 C CA . LEU B 1 134 ? -4.25 -5.789 -9.594 1 95 134 LEU B CA 1
ATOM 2320 C C . LEU B 1 134 ? -3.646 -6.406 -8.336 1 95 134 LEU B C 1
ATOM 2322 O O . LEU B 1 134 ? -2.545 -6.035 -7.926 1 95 134 LEU B O 1
ATOM 2326 N N . PRO B 1 135 ? -4.32 -7.375 -7.77 1 96.56 135 PRO B N 1
ATOM 2327 C CA . PRO B 1 135 ? -3.773 -8.062 -6.598 1 96.56 135 PRO B CA 1
ATOM 2328 C C . PRO B 1 135 ? -2.559 -8.922 -6.934 1 96.56 135 PRO B C 1
ATOM 2330 O O . PRO B 1 135 ? -2.701 -10.117 -7.23 1 96.56 135 PRO B O 1
ATOM 2333 N N . VAL B 1 136 ? -1.442 -8.398 -6.781 1 93.31 136 VAL B N 1
ATOM 2334 C CA . VAL B 1 136 ? -0.193 -8.961 -7.285 1 93.31 136 VAL B CA 1
ATOM 2335 C C . VAL B 1 136 ? 0.126 -10.258 -6.543 1 93.31 136 VAL B C 1
ATOM 2337 O O . VAL B 1 136 ? 0.505 -11.25 -7.16 1 93.31 136 VAL B O 1
ATOM 2340 N N . PHE B 1 137 ? 0.004 -10.289 -5.289 1 94.81 137 PHE B N 1
ATOM 2341 C CA . PHE B 1 137 ? 0.385 -11.453 -4.508 1 94.81 137 PHE B CA 1
ATOM 2342 C C . PHE B 1 137 ? -0.4 -12.688 -4.953 1 94.81 137 PHE B C 1
ATOM 2344 O O . PHE B 1 137 ? 0.188 -13.703 -5.332 1 94.81 137 PHE B O 1
ATOM 2351 N N . ARG B 1 138 ? -1.72 -12.562 -4.895 1 95.75 138 ARG B N 1
ATOM 2352 C CA . ARG B 1 138 ? -2.553 -13.703 -5.266 1 95.75 138 ARG B CA 1
ATOM 2353 C C . ARG B 1 138 ? -2.338 -14.086 -6.73 1 95.75 138 ARG B C 1
ATOM 2355 O O . ARG B 1 138 ? -2.355 -15.266 -7.078 1 95.75 138 ARG B O 1
ATOM 2362 N N . LEU B 1 139 ? -2.219 -13.07 -7.555 1 93.75 139 LEU B N 1
ATOM 2363 C CA . LEU B 1 139 ? -1.936 -13.344 -8.961 1 93.75 139 LEU B CA 1
ATOM 2364 C C . LEU B 1 139 ? -0.676 -14.188 -9.109 1 93.75 139 LEU B C 1
ATOM 2366 O O . LEU B 1 139 ? -0.669 -15.172 -9.852 1 93.75 139 LEU B O 1
ATOM 2370 N N . CYS B 1 140 ? 0.346 -13.859 -8.406 1 90.38 140 CYS B N 1
ATOM 2371 C CA . CYS B 1 140 ? 1.604 -14.594 -8.453 1 90.38 140 CYS B CA 1
ATOM 2372 C C . CYS B 1 140 ? 1.413 -16.031 -7.98 1 90.38 140 CYS B C 1
ATOM 2374 O O . CYS B 1 140 ? 2.014 -16.953 -8.531 1 90.38 140 CYS B O 1
ATOM 2376 N N . GLN B 1 141 ? 0.621 -16.203 -6.98 1 91.44 141 GLN B N 1
ATOM 2377 C CA . GLN B 1 141 ? 0.35 -17.547 -6.492 1 91.44 141 GLN B CA 1
ATOM 2378 C C . GLN B 1 141 ? -0.278 -18.406 -7.582 1 91.44 141 GLN B C 1
ATOM 2380 O O . GLN B 1 141 ? 0.089 -19.578 -7.746 1 91.44 141 GLN B O 1
ATOM 2385 N N . TYR B 1 142 ? -1.165 -17.797 -8.328 1 90.94 142 TYR B N 1
ATOM 2386 C CA . TYR B 1 142 ? -1.834 -18.531 -9.398 1 90.94 142 TYR B CA 1
ATOM 2387 C C . TYR B 1 142 ? -0.861 -18.859 -10.523 1 90.94 142 TYR B C 1
ATOM 2389 O O . TYR B 1 142 ? -0.872 -19.969 -11.055 1 90.94 142 TYR B O 1
ATOM 2397 N N . VAL B 1 143 ? -0.041 -17.938 -10.844 1 87.5 143 VAL B N 1
ATOM 2398 C CA . VAL B 1 143 ? 0.902 -18.109 -11.938 1 87.5 143 VAL B CA 1
ATOM 2399 C C . VAL B 1 143 ? 1.97 -19.125 -11.547 1 87.5 143 VAL B C 1
ATOM 2401 O O . VAL B 1 143 ? 2.299 -20.031 -12.328 1 87.5 143 VAL B O 1
ATOM 2404 N N . CYS B 1 144 ? 2.49 -19.031 -10.352 1 83.81 144 CYS B N 1
ATOM 2405 C CA . CYS B 1 144 ? 3.52 -19.938 -9.875 1 83.81 144 CYS B CA 1
ATOM 2406 C C . CYS B 1 144 ? 2.982 -21.359 -9.781 1 83.81 144 CYS B C 1
ATOM 2408 O O . CYS B 1 144 ? 3.678 -22.312 -10.133 1 83.81 144 CYS B O 1
ATOM 2410 N N . ARG B 1 145 ? 1.81 -21.453 -9.289 1 82.56 145 ARG B N 1
ATOM 2411 C CA . ARG B 1 145 ? 1.201 -22.781 -9.141 1 82.56 145 ARG B CA 1
ATOM 2412 C C . ARG B 1 145 ? 1.056 -23.469 -10.492 1 82.56 145 ARG B C 1
ATOM 2414 O O . ARG B 1 145 ? 1.275 -24.672 -10.602 1 82.56 145 ARG B O 1
ATOM 2421 N N . ARG B 1 146 ? 0.819 -22.734 -11.453 1 78.44 146 ARG B N 1
ATOM 2422 C CA . ARG B 1 146 ? 0.598 -23.328 -12.766 1 78.44 146 ARG B CA 1
ATOM 2423 C C . ARG B 1 146 ? 1.919 -23.562 -13.5 1 78.44 146 ARG B C 1
ATOM 2425 O O . ARG B 1 146 ? 2.084 -24.562 -14.195 1 78.44 146 ARG B O 1
ATOM 2432 N N . ARG B 1 147 ? 2.771 -22.531 -13.359 1 70.06 147 ARG B N 1
ATOM 2433 C CA . ARG B 1 147 ? 4.051 -22.688 -14.039 1 70.06 147 ARG B CA 1
ATOM 2434 C C . ARG B 1 147 ? 4.922 -23.734 -13.344 1 70.06 147 ARG B C 1
ATOM 2436 O O . ARG B 1 147 ? 5.672 -24.453 -14 1 70.06 147 ARG B O 1
ATOM 2443 N N . CYS B 1 148 ? 4.871 -23.703 -12.117 1 58.62 148 CYS B N 1
ATOM 2444 C CA . CYS B 1 148 ? 5.555 -24.766 -11.398 1 58.62 148 CYS B CA 1
ATOM 2445 C C . CYS B 1 148 ? 4.996 -26.125 -11.781 1 58.62 148 CYS B C 1
ATOM 2447 O O . CYS B 1 148 ? 5.746 -27.094 -11.914 1 58.62 148 CYS B O 1
ATOM 2449 N N . LEU B 1 149 ? 3.768 -26.141 -12.031 1 51.22 149 LEU B N 1
ATOM 2450 C CA . LEU B 1 149 ? 3.15 -27.391 -12.469 1 51.22 149 LEU B CA 1
ATOM 2451 C C . LEU B 1 149 ? 3.564 -27.734 -13.898 1 51.22 149 LEU B C 1
ATOM 2453 O O . LEU B 1 149 ? 3.77 -28.906 -14.227 1 51.22 149 LEU B O 1
ATOM 2457 N N . SER B 1 150 ? 3.678 -26.672 -14.578 1 50.94 150 SER B N 1
ATOM 2458 C CA . SER B 1 150 ? 4.121 -26.938 -15.938 1 50.94 150 SER B CA 1
ATOM 2459 C C . SER B 1 150 ? 5.578 -27.375 -15.969 1 50.94 150 SER B C 1
ATOM 2461 O O . SER B 1 150 ? 5.957 -28.219 -16.797 1 50.94 150 SER B O 1
ATOM 2463 N N . LEU B 1 151 ? 6.359 -26.891 -15.117 1 46.09 151 LEU B N 1
ATOM 2464 C CA . LEU B 1 151 ? 7.746 -27.328 -15.031 1 46.09 151 LEU B CA 1
ATOM 2465 C C . LEU B 1 151 ? 7.828 -28.75 -14.484 1 46.09 151 LEU B C 1
ATOM 2467 O O . LEU B 1 151 ? 8.695 -29.531 -14.891 1 46.09 151 LEU B O 1
ATOM 2471 N N . VAL B 1 152 ? 6.965 -29.047 -13.562 1 44.53 152 VAL B N 1
ATOM 2472 C CA . VAL B 1 152 ? 6.953 -30.422 -13.062 1 44.53 152 VAL B CA 1
ATOM 2473 C C . VAL B 1 152 ? 6.449 -31.359 -14.156 1 44.53 152 VAL B C 1
ATOM 2475 O O . VAL B 1 152 ? 6.941 -32.5 -14.289 1 44.53 152 VAL B O 1
ATOM 2478 N N . GLY B 1 153 ? 5.566 -30.953 -14.945 1 40.44 153 GLY B N 1
ATOM 2479 C CA . GLY B 1 153 ? 5.121 -31.812 -16.031 1 40.44 153 GLY B CA 1
ATOM 2480 C C . GLY B 1 153 ? 6.176 -32.031 -17.094 1 40.44 153 GLY B C 1
ATOM 2481 O O . GLY B 1 153 ? 6.207 -33.062 -17.75 1 40.44 153 GLY B O 1
ATOM 2482 N N . HIS B 1 154 ? 6.965 -31.078 -17.328 1 38.44 154 HIS B N 1
ATOM 2483 C CA . HIS B 1 154 ? 7.957 -31.266 -18.375 1 38.44 154 HIS B CA 1
ATOM 2484 C C . HIS B 1 154 ? 9.062 -32.219 -17.938 1 38.44 154 HIS B C 1
ATOM 2486 O O . HIS B 1 154 ? 9.688 -32.875 -18.781 1 38.44 154 HIS B O 1
ATOM 2492 N N . ASN B 1 155 ? 9.336 -32.375 -16.688 1 37.28 155 ASN B N 1
ATOM 2493 C CA . ASN B 1 155 ? 10.383 -33.344 -16.359 1 37.28 155 ASN B CA 1
ATOM 2494 C C . ASN B 1 155 ? 9.914 -34.781 -16.578 1 37.28 155 ASN B C 1
ATOM 2496 O O . ASN B 1 155 ? 10.727 -35.688 -16.656 1 37.28 155 ASN B O 1
ATOM 2500 N N . ASN B 1 156 ? 8.664 -35.125 -16.516 1 35.75 156 ASN B N 1
ATOM 2501 C CA . ASN B 1 156 ? 8.344 -36.531 -16.719 1 35.75 156 ASN B CA 1
ATOM 2502 C C . ASN B 1 156 ? 8.484 -36.938 -18.172 1 35.75 156 ASN B C 1
ATOM 2504 O O . ASN B 1 156 ? 8.461 -38.125 -18.5 1 35.75 156 ASN B O 1
ATOM 2508 N N . SER B 1 157 ? 8.438 -36.094 -19.188 1 35.53 157 SER B N 1
ATOM 2509 C CA . SER B 1 157 ? 8.5 -36.656 -20.531 1 35.53 157 SER B CA 1
ATOM 2510 C C . SER B 1 157 ? 9.93 -37.031 -20.922 1 35.53 157 SER B C 1
ATOM 2512 O O . SER B 1 157 ? 10.141 -37.812 -21.828 1 35.53 157 SER B O 1
ATOM 2514 N N . SER B 1 158 ? 10.992 -36.438 -20.438 1 34.31 158 SER B N 1
ATOM 2515 C CA . SER B 1 158 ? 12.281 -36.781 -21 1 34.31 158 SER B CA 1
ATOM 2516 C C . SER B 1 158 ? 12.805 -38.094 -20.406 1 34.31 158 SER B C 1
ATOM 2518 O O . SER B 1 158 ? 13.867 -38.562 -20.812 1 34.31 158 SER B O 1
ATOM 2520 N N . LYS B 1 159 ? 12.266 -38.625 -19.312 1 41.41 159 LYS B N 1
ATOM 2521 C CA . LYS B 1 159 ? 12.914 -39.844 -18.844 1 41.41 159 LYS B CA 1
ATOM 2522 C C . LYS B 1 159 ? 12.492 -41.062 -19.672 1 41.41 159 LYS B C 1
ATOM 2524 O O . LYS B 1 159 ? 12.82 -42.188 -19.344 1 41.41 159 LYS B O 1
ATOM 2529 N N . ARG B 1 160 ? 11.555 -40.844 -20.562 1 34.28 160 ARG B N 1
ATOM 2530 C CA . ARG B 1 160 ? 11.219 -42.125 -21.219 1 34.28 160 ARG B CA 1
ATOM 2531 C C . ARG B 1 160 ? 12.336 -42.562 -22.156 1 34.28 160 ARG B C 1
ATOM 2533 O O . ARG B 1 160 ? 12.445 -43.75 -22.469 1 34.28 160 ARG B O 1
ATOM 2540 N N . GLN B 1 161 ? 13.008 -41.594 -22.906 1 31.52 161 GLN B N 1
ATOM 2541 C CA . GLN B 1 161 ? 13.617 -42.25 -24.062 1 31.52 161 GLN B CA 1
ATOM 2542 C C . GLN B 1 161 ? 14.906 -42.969 -23.672 1 31.52 161 GLN B C 1
ATOM 2544 O O . GLN B 1 161 ? 15.57 -43.562 -24.516 1 31.52 161 GLN B O 1
ATOM 2549 N N . LEU B 1 162 ? 15.344 -42.844 -22.375 1 28.44 162 LEU B N 1
ATOM 2550 C CA . LEU B 1 162 ? 16.625 -43.531 -22.281 1 28.44 162 LEU B CA 1
ATOM 2551 C C . LEU B 1 162 ? 16.438 -45.031 -22.141 1 28.44 162 LEU B C 1
ATOM 2553 O O . LEU B 1 162 ? 17.406 -45.812 -22.203 1 28.44 162 LEU B O 1
ATOM 2557 N N . ASN B 1 163 ? 15.258 -45.562 -21.969 1 23.34 163 ASN B N 1
ATOM 2558 C CA . ASN B 1 163 ? 15.453 -47 -22.141 1 23.34 163 ASN B CA 1
ATOM 2559 C C . ASN B 1 163 ? 15.516 -47.406 -23.609 1 23.34 163 ASN B C 1
ATOM 2561 O O . ASN B 1 163 ? 14.766 -46.875 -24.438 1 23.34 163 ASN B O 1
#